Protein 6HUZ (pdb70)

Sequence (354 aa):
MRVTVYGFGSLNYYSSNKLNVPEKLGGEPPYGGSAMAVEFAKAGHDVTLSDPNIDKVPDEIRKKVEDAGVKLTTDDIEAAKEAEVAILFTPFRGGVTFKIAETILPYLVENAVICTTCTMSILVLNSSYLQNAIFLEGREDIGFSTMHPAAIPGTPQHKHYLIATNELLRKPIVTEEQIEKLKKKLATDTGKEAYLLPAELVSPVGDMGIVTTAIAFAGAIEYYKVSRDILKTKRSMTEFQIAQSLQVISSLVTKYGLEGLIKKLLNVDAMKASLQSMILDKNEQPLTVTASKLLEKIEETIPELIKEAENFSPSEPTYTSAPSSPMLVEHMEDLVGDDVLKGILRESWKKFNVSERNK

Organism: Desulfurobacterium thermolithotrophum (strain DSM 11699 / BSA) (NCBI:txid868864)

B-factor: mean 44.85, std 17.06, range [16.39, 140.99]

Foldseek 3Di:
DEAEEEDQADPCCCVPVPPCCVPFRFDDDKFSLLLQLLLLLLPYQAEYEDLVLVVDDPVRNCVSVVSNYHYYPDLQVSQQAHLEYEYSDDLDPPPSLVSCLNNQLRHDFLREYAYELSDQQVLSLVSCVVSCVVSVRLSYATWHQYQLDIRRGPPRQAGEIAFQPPPPDGRHDPVNSVVSCCSNVSSRHHYHYDHSVCCNCCRYPVVVVVVLLVVQLVLQVCCCVPPVVHDPVVSVLVSLQVVLLLVLQCQQPNLLSSCLVVPLVVVLVVLVVSCPDVVSRVSSVVVSVCSVCVCVVCVVSPVSNVVDDRPDDDDSRDRPVVVVVVCCVVPNDVVVVVPVNVRVVVSVCVVVVD

InterPro domains:
  IPR004889 H2-forming N5,N10-methylenetetrahydromethanopterin dehydrogenase, C-terminal [PF03201] (196-293)
  IPR008927 6-phosphogluconate dehydrogenase-like, C-terminal domain superfamily [SSF48179] (196-286)
  IPR010063 H(2)-forming methylenetetrahydromethanopterin dehydrogenase-related protein [TIGR01724] (1-349)
  IPR036291 NAD(P)-binding domain superfamily [SSF51735] (1-195)
 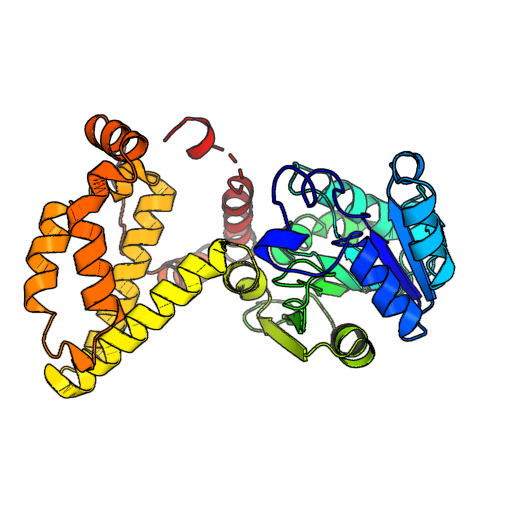 IPR038182 HMD, C-terminal domain superfamily [G3DSA:1.20.120.1300] (206-311)
  IPR055205 5,10-methenyltetrahydromethanopterin hydrogenase, N-terminal domain [PF22616] (64-191)

Radius of gyration: 22.98 Å; Cα contacts (8 Å, |Δi|>4): 529; chains: 1; bounding box: 45×62×49 Å

Structure (mmCIF, N/CA/C/O backbone):
data_6HUZ
#
_entry.id   6HUZ
#
_cell.length_a   65.200
_cell.length_b   132.020
_cell.length_c   49.160
_cell.angle_alpha   90.00
_cell.angle_beta   90.00
_cell.angle_gamma   90.00
#
_symmetry.space_group_name_H-M   'P 21 21 2'
#
loop_
_entity.id
_entity.type
_entity.pdbx_description
1 polymer 'Coenzyme F420-dependent N(5),N(10)-methenyltetrahydromethanopterin reductase-related protein'
2 non-polymer 'iron-guanylyl pyridinol cofactor'
3 non-polymer 5,10-Methenyltetrahydrofolate
4 non-polymer GLYCEROL
5 non-polymer 1,2-ETHANEDIOL
6 non-polymer 'SODIUM ION'
7 water water
#
loop_
_atom_site.group_PDB
_atom_site.id
_atom_site.type_symbol
_atom_site.label_atom_id
_atom_site.label_alt_id
_atom_site.label_comp_id
_atom_site.label_asym_id
_atom_site.label_entity_id
_atom_site.label_seq_id
_atom_site.pdbx_PDB_ins_code
_atom_site.Cartn_x
_atom_site.Cartn_y
_atom_site.Cartn_z
_atom_site.occupancy
_atom_site.B_iso_or_equiv
_atom_site.auth_seq_id
_atom_site.auth_comp_id
_atom_site.auth_asym_id
_atom_site.auth_atom_id
_atom_site.pdbx_PDB_model_num
ATOM 1 N N . MET A 1 1 ? -16.524 37.877 15.010 1.00 46.47 1 MET A N 1
ATOM 2 C CA . MET A 1 1 ? -17.119 37.604 13.704 1.00 44.85 1 MET A CA 1
ATOM 3 C C . MET A 1 1 ? -18.590 38.071 13.684 1.00 46.62 1 MET A C 1
ATOM 4 O O . MET A 1 1 ? -19.172 38.317 14.744 1.00 45.36 1 MET A O 1
ATOM 9 N N . ARG A 1 2 ? -19.169 38.239 12.484 1.00 42.81 2 ARG A N 1
ATOM 10 C CA . ARG A 1 2 ? -20.553 38.694 12.354 1.00 42.18 2 ARG A CA 1
ATOM 11 C C . ARG A 1 2 ? -21.460 37.449 12.273 1.00 44.82 2 ARG A C 1
ATOM 12 O O . ARG A 1 2 ? -21.357 36.675 11.320 1.00 43.71 2 ARG A O 1
ATOM 20 N N . VAL A 1 3 ? -22.329 37.255 13.269 1.00 40.13 3 VAL A N 1
ATOM 21 C CA . VAL A 1 3 ? -23.238 36.091 13.315 1.00 39.65 3 VAL A CA 1
ATOM 22 C C . VAL A 1 3 ? -24.681 36.585 13.388 1.00 42.42 3 VAL A C 1
ATOM 23 O O . VAL A 1 3 ? -24.975 37.491 14.168 1.00 42.34 3 VAL A O 1
ATOM 27 N N . THR A 1 4 ? -25.568 35.981 12.614 1.00 41.57 4 THR A N 1
ATOM 28 C CA . THR A 1 4 ? -26.988 36.296 12.645 1.00 43.52 4 THR A CA 1
ATOM 29 C C . THR A 1 4 ? -27.703 35.015 13.059 1.00 40.06 4 THR A C 1
ATOM 30 O O . THR A 1 4 ? -27.528 33.960 12.433 1.00 38.80 4 THR A O 1
ATOM 34 N N . VAL A 1 5 ? -28.508 35.104 14.113 1.00 37.48 5 VAL A N 1
ATOM 35 C CA . VAL A 1 5 ? -29.306 33.983 14.599 1.00 36.94 5 VAL A CA 1
ATOM 36 C C . VAL A 1 5 ? -30.682 34.310 14.107 1.00 40.75 5 VAL A C 1
ATOM 37 O O . VAL A 1 5 ? -31.158 35.431 14.309 1.00 41.75 5 VAL A O 1
ATOM 41 N N . TYR A 1 6 ? -31.316 33.368 13.447 1.00 40.69 6 TYR A N 1
ATOM 42 C CA . TYR A 1 6 ? -32.657 33.569 12.916 1.00 40.93 6 TYR A CA 1
ATOM 43 C C . TYR A 1 6 ? -33.620 32.833 13.813 1.00 43.90 6 TYR A C 1
ATOM 44 O O . TYR A 1 6 ? -33.546 31.627 13.862 1.00 42.32 6 TYR A O 1
ATOM 53 N N . GLY A 1 7 ? -34.485 33.551 14.529 1.00 41.30 7 GLY A N 1
ATOM 54 C CA . GLY A 1 7 ? -35.459 32.947 15.436 1.00 39.90 7 GLY A CA 1
ATOM 55 C C . GLY A 1 7 ? -35.160 33.200 16.901 1.00 42.74 7 GLY A C 1
ATOM 56 O O . GLY A 1 7 ? -34.076 32.891 17.372 1.00 42.18 7 GLY A O 1
ATOM 57 N N . PHE A 1 8 ? -36.110 33.784 17.641 1.00 43.90 8 PHE A N 1
ATOM 58 C CA . PHE A 1 8 ? -35.878 34.078 19.064 1.00 42.11 8 PHE A CA 1
ATOM 59 C C . PHE A 1 8 ? -35.940 32.819 19.929 1.00 39.90 8 PHE A C 1
ATOM 60 O O . PHE A 1 8 ? -35.161 32.686 20.876 1.00 37.67 8 PHE A O 1
ATOM 68 N N . GLY A 1 9 ? -36.899 31.961 19.615 1.00 36.38 9 GLY A N 1
ATOM 69 C CA . GLY A 1 9 ? -37.202 30.722 20.323 1.00 34.37 9 GLY A CA 1
ATOM 70 C C . GLY A 1 9 ? -38.594 30.949 20.890 1.00 38.51 9 GLY A C 1
ATOM 71 O O . GLY A 1 9 ? -38.915 32.086 21.233 1.00 40.62 9 GLY A O 1
ATOM 72 N N . SER A 1 10 ? -39.453 29.920 20.971 1.00 34.78 10 SER A N 1
ATOM 73 C CA . SER A 1 10 ? -40.804 30.123 21.480 1.00 36.97 10 SER A CA 1
ATOM 74 C C . SER A 1 10 ? -40.916 30.316 22.995 1.00 41.66 10 SER A C 1
ATOM 75 O O . SER A 1 10 ? -40.812 29.360 23.753 1.00 39.92 10 SER A O 1
ATOM 78 N N . LEU A 1 11 ? -41.184 31.530 23.433 1.00 41.43 11 LEU A N 1
ATOM 79 C CA . LEU A 1 11 ? -41.335 31.817 24.862 1.00 42.09 11 LEU A CA 1
ATOM 80 C C . LEU A 1 11 ? -42.420 30.922 25.523 1.00 45.62 11 LEU A C 1
ATOM 81 O O . LEU A 1 11 ? -42.191 30.344 26.590 1.00 49.31 11 LEU A O 1
ATOM 86 N N . ASN A 1 12 ? -43.580 30.785 24.890 1.00 37.80 12 ASN A N 1
ATOM 87 C CA . ASN A 1 12 ? -44.647 29.952 25.464 1.00 33.82 12 ASN A CA 1
ATOM 88 C C . ASN A 1 12 ? -44.286 28.489 25.521 1.00 35.92 12 ASN A C 1
ATOM 89 O O . ASN A 1 12 ? -44.647 27.809 26.480 1.00 36.25 12 ASN A O 1
ATOM 94 N N . TYR A 1 13 ? -43.609 27.974 24.505 1.00 35.77 13 TYR A N 1
ATOM 95 C CA . TYR A 1 13 ? -43.312 26.547 24.557 1.00 35.39 13 TYR A CA 1
ATOM 96 C C . TYR A 1 13 ? -42.365 26.226 25.703 1.00 39.20 13 TYR A C 1
ATOM 97 O O . TYR A 1 13 ? -42.652 25.308 26.467 1.00 37.22 13 TYR A O 1
ATOM 106 N N . TYR A 1 14 ? -41.280 27.002 25.852 1.00 35.27 14 TYR A N 1
ATOM 107 C CA . TYR A 1 14 ? -40.295 26.755 26.900 1.00 33.63 14 TYR A CA 1
ATOM 108 C C . TYR A 1 14 ? -40.728 27.140 28.308 1.00 42.70 14 TYR A C 1
ATOM 109 O O . TYR A 1 14 ? -40.022 26.800 29.247 1.00 46.59 14 TYR A O 1
ATOM 118 N N . SER A 1 15 ? -41.848 27.836 28.479 1.00 37.45 15 SER A N 1
ATOM 119 C CA A SER A 1 15 ? -42.326 28.231 29.805 0.50 37.96 15 SER A CA 1
ATOM 120 C CA B SER A 1 15 ? -42.317 28.218 29.811 0.50 38.68 15 SER A CA 1
ATOM 121 C C . SER A 1 15 ? -43.596 27.488 30.209 1.00 40.98 15 SER A C 1
ATOM 122 O O . SER A 1 15 ? -43.702 27.027 31.338 1.00 46.66 15 SER A O 1
ATOM 127 N N . ASN A 1 16 ? -44.576 27.404 29.317 1.00 35.10 16 ASN A N 1
ATOM 128 C CA . ASN A 1 16 ? -45.842 26.764 29.699 1.00 37.73 16 ASN A CA 1
ATOM 129 C C . ASN A 1 16 ? -46.090 25.349 29.244 1.00 44.69 16 ASN A C 1
ATOM 130 O O . ASN A 1 16 ? -46.666 24.592 30.008 1.00 43.13 16 ASN A O 1
ATOM 135 N N . LYS A 1 17 ? -45.699 25.010 28.016 1.00 40.31 17 LYS A N 1
ATOM 136 C CA . LYS A 1 17 ? -45.910 23.698 27.448 1.00 41.59 17 LYS A CA 1
ATOM 137 C C . LYS A 1 17 ? -44.909 22.755 28.045 1.00 41.93 17 LYS A C 1
ATOM 138 O O . LYS A 1 17 ? -45.313 21.762 28.648 1.00 39.73 17 LYS A O 1
ATOM 144 N N . LEU A 1 18 ? -43.620 23.073 27.911 1.00 38.25 18 LEU A N 1
ATOM 145 C CA . LEU A 1 18 ? -42.534 22.310 28.507 1.00 34.96 18 LEU A CA 1
ATOM 146 C C . LEU A 1 18 ? -41.976 23.272 29.577 1.00 46.17 18 LEU A C 1
ATOM 147 O O . LEU A 1 18 ? -41.422 24.338 29.266 1.00 51.03 18 LEU A O 1
ATOM 152 N N . ASN A 1 19 ? -42.176 22.915 30.835 1.00 41.31 19 ASN A N 1
ATOM 153 C CA . ASN A 1 19 ? -41.707 23.681 31.972 1.00 40.01 19 ASN A CA 1
ATOM 154 C C . ASN A 1 19 ? -40.169 23.518 32.041 1.00 43.21 19 ASN A C 1
ATOM 155 O O . ASN A 1 19 ? -39.687 22.791 32.896 1.00 44.98 19 ASN A O 1
ATOM 160 N N . VAL A 1 20 ? -39.417 24.179 31.147 1.00 40.10 20 VAL A N 1
ATOM 161 C CA . VAL A 1 20 ? -37.948 24.077 31.077 1.00 38.98 20 VAL A CA 1
ATOM 162 C C . VAL A 1 20 ? -37.220 24.507 32.391 1.00 43.74 20 VAL A C 1
ATOM 163 O O . VAL A 1 20 ? -36.277 23.820 32.802 1.00 40.69 20 VAL A O 1
ATOM 167 N N . PRO A 1 21 ? -37.598 25.584 33.087 1.00 43.58 21 PRO A N 1
ATOM 168 C CA . PRO A 1 21 ? -36.878 25.903 34.336 1.00 44.92 21 PRO A CA 1
ATOM 169 C C . PRO A 1 21 ? -36.963 24.755 35.359 1.00 48.63 21 PRO A C 1
ATOM 170 O O . PRO A 1 21 ? -36.003 24.494 36.076 1.00 50.70 21 PRO A O 1
ATOM 174 N N . GLU A 1 22 ? -38.107 24.064 35.412 1.00 43.33 22 GLU A N 1
ATOM 175 C CA . GLU A 1 22 ? -38.330 22.954 36.335 1.00 45.87 22 GLU A CA 1
ATOM 176 C C . GLU A 1 22 ? -37.683 21.627 35.896 1.00 51.37 22 GLU A C 1
ATOM 177 O O . GLU A 1 22 ? -37.013 20.972 36.702 1.00 51.51 22 GLU A O 1
ATOM 183 N N . LYS A 1 23 ? -37.913 21.228 34.629 1.00 42.04 23 LYS A N 1
ATOM 184 C CA . LYS A 1 23 ? -37.424 19.981 34.075 1.00 40.59 23 LYS A CA 1
ATOM 185 C C . LYS A 1 23 ? -35.938 19.969 33.777 1.00 44.62 23 LYS A C 1
ATOM 186 O O . LYS A 1 23 ? -35.308 18.922 33.910 1.00 45.92 23 LYS A O 1
ATOM 192 N N . LEU A 1 24 ? -35.379 21.087 33.337 1.00 39.88 24 LEU A N 1
ATOM 193 C CA . LEU A 1 24 ? -33.958 21.120 32.999 1.00 38.49 24 LEU A CA 1
ATOM 194 C C . LEU A 1 24 ? -33.140 22.141 33.784 1.00 44.85 24 LEU A C 1
ATOM 195 O O . LEU A 1 24 ? -32.095 21.776 34.327 1.00 44.16 24 LEU A O 1
ATOM 200 N N . GLY A 1 25 ? -33.599 23.393 33.846 1.00 44.96 25 GLY A N 1
ATOM 201 C CA . GLY A 1 25 ? -32.896 24.443 34.582 1.00 43.28 25 GLY A CA 1
ATOM 202 C C . GLY A 1 25 ? -32.783 25.766 33.858 1.00 44.42 25 GLY A C 1
ATOM 203 O O . GLY A 1 25 ? -33.355 25.943 32.781 1.00 44.89 25 GLY A O 1
ATOM 204 N N . GLY A 1 26 ? -32.037 26.689 34.456 1.00 39.54 26 GLY A N 1
ATOM 205 C CA . GLY A 1 26 ? -31.816 28.023 33.900 1.00 39.68 26 GLY A CA 1
ATOM 206 C C . GLY A 1 26 ? -33.075 28.871 33.916 1.00 46.55 26 GLY A C 1
ATOM 207 O O . GLY A 1 26 ? -34.044 28.526 34.587 1.00 42.70 26 GLY A O 1
ATOM 208 N N . GLU A 1 27 ? -33.066 29.995 33.181 1.00 46.39 27 GLU A N 1
ATOM 209 C CA . GLU A 1 27 ? -34.198 30.924 33.094 1.00 44.88 27 GLU A CA 1
ATOM 210 C C . GLU A 1 27 ? -34.408 31.394 31.696 1.00 49.55 27 GLU A C 1
ATOM 211 O O . GLU A 1 27 ? -33.432 31.481 30.951 1.00 49.02 27 GLU A O 1
ATOM 217 N N . PRO A 1 28 ? -35.643 31.821 31.337 1.00 48.75 28 PRO A N 1
ATOM 218 C CA . PRO A 1 28 ? -35.847 32.357 29.990 1.00 45.87 28 PRO A CA 1
ATOM 219 C C . PRO A 1 28 ? -34.981 33.602 29.836 1.00 46.29 28 PRO A C 1
ATOM 220 O O . PRO A 1 28 ? -34.574 34.210 30.837 1.00 48.12 28 PRO A O 1
ATOM 224 N N . PRO A 1 29 ? -34.640 33.989 28.601 1.00 42.55 29 PRO A N 1
ATOM 225 C CA . PRO A 1 29 ? -35.051 33.401 27.321 1.00 40.79 29 PRO A CA 1
ATOM 226 C C . PRO A 1 29 ? -34.211 32.197 26.899 1.00 43.66 29 PRO A C 1
ATOM 227 O O . PRO A 1 29 ? -32.996 32.181 27.067 1.00 43.99 29 PRO A O 1
ATOM 231 N N . TYR A 1 30 ? -34.881 31.196 26.341 1.00 38.45 30 TYR A N 1
ATOM 232 C CA . TYR A 1 30 ? -34.265 29.964 25.874 1.00 39.28 30 TYR A CA 1
ATOM 233 C C . TYR A 1 30 ? -34.265 29.945 24.352 1.00 41.69 30 TYR A C 1
ATOM 234 O O . TYR A 1 30 ? -35.056 30.652 23.728 1.00 40.15 30 TYR A O 1
ATOM 243 N N . GLY A 1 31 ? -33.395 29.125 23.776 1.00 39.17 31 GLY A N 1
ATOM 244 C CA . GLY A 1 31 ? -33.310 28.965 22.329 1.00 36.92 31 GLY A CA 1
ATOM 245 C C . GLY A 1 31 ? -32.352 29.899 21.623 1.00 39.06 31 GLY A C 1
ATOM 246 O O . GLY A 1 31 ? -31.270 30.168 22.129 1.00 32.97 31 GLY A O 1
ATOM 247 N N . GLY A 1 32 ? -32.747 30.371 20.449 1.00 36.81 32 GLY A N 1
ATOM 248 C CA . GLY A 1 32 ? -31.936 31.254 19.618 1.00 39.07 32 GLY A CA 1
ATOM 249 C C . GLY A 1 32 ? -31.461 32.482 20.353 1.00 40.67 32 GLY A C 1
ATOM 250 O O . GLY A 1 32 ? -30.319 32.908 20.187 1.00 37.22 32 GLY A O 1
ATOM 251 N N . SER A 1 33 ? -32.370 33.064 21.158 1.00 38.63 33 SER A N 1
ATOM 252 C CA . SER A 1 33 ? -32.092 34.238 21.975 1.00 40.37 33 SER A CA 1
ATOM 253 C C . SER A 1 33 ? -30.911 33.969 22.907 1.00 42.60 33 SER A C 1
ATOM 254 O O . SER A 1 33 ? -30.016 34.810 23.012 1.00 42.21 33 SER A O 1
ATOM 257 N N . ALA A 1 34 ? -30.921 32.818 23.599 1.00 36.15 34 ALA A N 1
ATOM 258 C CA . ALA A 1 34 ? -29.842 32.455 24.537 1.00 37.29 34 ALA A CA 1
ATOM 259 C C . ALA A 1 34 ? -28.508 32.301 23.788 1.00 42.95 34 ALA A C 1
ATOM 260 O O . ALA A 1 34 ? -27.476 32.746 24.287 1.00 42.79 34 ALA A O 1
ATOM 262 N N . MET A 1 35 ? -28.550 31.652 22.607 1.00 38.00 35 MET A N 1
ATOM 263 C CA . MET A 1 35 ? -27.393 31.426 21.747 1.00 34.89 35 MET A CA 1
ATOM 264 C C . MET A 1 35 ? -26.807 32.787 21.378 1.00 39.83 35 MET A C 1
ATOM 265 O O . MET A 1 35 ? -25.606 32.990 21.480 1.00 40.48 35 MET A O 1
ATOM 270 N N . ALA A 1 36 ? -27.642 33.691 20.927 1.00 37.15 36 ALA A N 1
ATOM 271 C CA . ALA A 1 36 ? -27.234 35.073 20.553 1.00 38.23 36 ALA A CA 1
ATOM 272 C C . ALA A 1 36 ? -26.551 35.786 21.710 1.00 40.59 36 ALA A C 1
ATOM 273 O O . ALA A 1 36 ? -25.493 36.363 21.535 1.00 41.34 36 ALA A O 1
ATOM 275 N N . VAL A 1 37 ? -27.166 35.768 22.889 1.00 39.67 37 VAL A N 1
ATOM 276 C CA . VAL A 1 37 ? -26.603 36.398 24.080 1.00 39.52 37 VAL A CA 1
ATOM 277 C C . VAL A 1 37 ? -25.208 35.829 24.362 1.00 45.04 37 VAL A C 1
ATOM 278 O O . VAL A 1 37 ? -24.274 36.592 24.644 1.00 44.39 37 VAL A O 1
ATOM 282 N N . GLU A 1 38 ? -25.050 34.502 24.280 1.00 39.87 38 GLU A N 1
ATOM 283 C CA . GLU A 1 38 ? -23.749 33.887 24.532 1.00 38.65 38 GLU A CA 1
ATOM 284 C C . GLU A 1 38 ? -22.696 34.319 23.524 1.00 38.94 38 GLU A C 1
ATOM 285 O O . GLU A 1 38 ?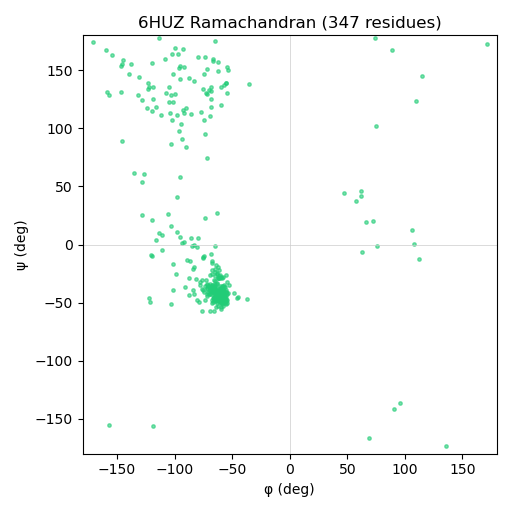 -21.564 34.562 23.918 1.00 40.26 38 GLU A O 1
ATOM 291 N N . PHE A 1 39 ? -23.051 34.381 22.225 1.00 37.68 39 PHE A N 1
ATOM 292 C CA . PHE A 1 39 ? -22.081 34.776 21.190 1.00 38.56 39 PHE A CA 1
ATOM 293 C C . PHE A 1 39 ? -21.720 36.266 21.403 1.00 44.51 39 PHE A C 1
ATOM 294 O O . PHE A 1 39 ? -20.561 36.663 21.244 1.00 42.51 39 PHE A O 1
ATOM 302 N N . ALA A 1 40 ? -22.714 37.080 21.785 1.00 40.45 40 ALA A N 1
ATOM 303 C CA . ALA A 1 40 ? -22.511 38.503 22.044 1.00 40.25 40 ALA A CA 1
ATOM 304 C C . ALA A 1 40 ? -21.599 38.673 23.267 1.00 48.22 40 ALA A C 1
ATOM 305 O O . ALA A 1 40 ? -20.695 39.519 23.252 1.00 50.65 40 ALA A O 1
ATOM 307 N N . LYS A 1 41 ? -21.801 37.852 24.321 1.00 48.19 41 LYS A N 1
ATOM 308 C CA . LYS A 1 41 ? -20.956 37.949 25.524 1.00 50.46 41 LYS A CA 1
ATOM 309 C C . LYS A 1 41 ? -19.501 37.585 25.190 1.00 51.43 41 LYS A C 1
ATOM 310 O O . LYS A 1 41 ? -18.590 38.192 25.744 1.00 49.54 41 LYS A O 1
ATOM 316 N N . ALA A 1 42 ? -19.297 36.618 24.270 1.00 42.95 42 ALA A N 1
ATOM 317 C CA . ALA A 1 42 ? -17.969 36.198 23.837 1.00 43.79 42 ALA A CA 1
ATOM 318 C C . ALA A 1 42 ? -17.263 37.325 23.053 1.00 46.79 42 ALA A C 1
ATOM 319 O O . ALA A 1 42 ? -16.057 37.258 22.851 1.00 45.90 42 ALA A O 1
ATOM 321 N N . GLY A 1 43 ? -18.018 38.318 22.603 1.00 43.39 43 GLY A N 1
ATOM 322 C CA . GLY A 1 43 ? -17.459 39.470 21.885 1.00 47.73 43 GLY A CA 1
ATOM 323 C C . GLY A 1 43 ? -17.731 39.483 20.394 1.00 51.47 43 GLY A C 1
ATOM 324 O O . GLY A 1 43 ? -17.119 40.270 19.672 1.00 47.55 43 GLY A O 1
ATOM 325 N N . HIS A 1 44 ? -18.647 38.609 19.914 1.00 45.71 44 HIS A N 1
ATOM 326 C CA . HIS A 1 44 ? -19.007 38.552 18.497 1.00 43.01 44 HIS A CA 1
ATOM 327 C C . HIS A 1 44 ? -19.986 39.675 18.206 1.00 51.59 44 HIS A C 1
ATOM 328 O O . HIS A 1 44 ? -20.581 40.236 19.129 1.00 55.89 44 HIS A O 1
ATOM 335 N N . ASP A 1 45 ? -20.132 40.030 16.936 1.00 48.44 45 ASP A N 1
ATOM 336 C CA . ASP A 1 45 ? -21.049 41.084 16.522 1.00 49.99 45 ASP A CA 1
ATOM 337 C C . ASP A 1 45 ? -22.303 40.315 16.110 1.00 56.39 45 ASP A C 1
ATOM 338 O O . ASP A 1 45 ? -22.392 39.757 15.014 1.00 55.75 45 ASP A O 1
ATOM 343 N N . VAL A 1 46 ? -23.255 40.247 17.041 1.00 52.05 46 VAL A N 1
ATOM 344 C CA . VAL A 1 46 ? -24.460 39.460 16.888 1.00 47.50 46 VAL A CA 1
ATOM 345 C C . VAL A 1 46 ? -25.759 40.201 16.592 1.00 49.99 46 VAL A C 1
ATOM 346 O O . VAL A 1 46 ? -26.097 41.213 17.218 1.00 48.56 46 VAL A O 1
ATOM 350 N N . THR A 1 47 ? -26.495 39.650 15.636 1.00 46.30 47 THR A N 1
ATOM 351 C CA . THR A 1 47 ? -27.801 40.134 15.218 1.00 47.40 47 THR A CA 1
ATOM 352 C C . THR A 1 47 ? -28.782 38.980 15.375 1.00 47.98 47 THR A C 1
ATOM 353 O O . THR A 1 47 ? -28.453 37.833 15.034 1.00 46.10 47 THR A O 1
ATOM 357 N N . LEU A 1 48 ? -29.985 39.278 15.879 1.00 45.93 48 LEU A N 1
ATOM 358 C CA . LEU A 1 48 ? -31.029 38.276 16.018 1.00 45.66 48 LEU A CA 1
ATOM 359 C C . LEU A 1 48 ? -32.215 38.826 15.255 1.00 46.18 48 LEU A C 1
ATOM 360 O O . LEU A 1 48 ? -32.722 39.915 15.555 1.00 46.45 48 LEU A O 1
ATOM 365 N N . SER A 1 49 ? -32.612 38.108 14.231 1.00 41.74 49 SER A N 1
ATOM 366 C CA . SER A 1 49 ? -33.720 38.495 13.393 1.00 43.21 49 SER A CA 1
ATOM 367 C C . SER A 1 49 ? -34.898 37.587 13.688 1.00 45.99 49 SER A C 1
ATOM 368 O O . SER A 1 49 ? -34.753 36.363 13.713 1.00 45.20 49 SER A O 1
ATOM 371 N N . ASP A 1 50 ? -36.063 38.183 13.927 1.00 43.60 50 ASP A N 1
ATOM 372 C CA . ASP A 1 50 ? -37.285 37.419 14.196 1.00 44.42 50 ASP A CA 1
ATOM 373 C C . ASP A 1 50 ? -38.451 38.338 13.896 1.00 47.44 50 ASP A C 1
ATOM 374 O O . ASP A 1 50 ? -38.466 39.460 14.357 1.00 48.68 50 ASP A O 1
ATOM 379 N N . PRO A 1 51 ? -39.449 37.891 13.134 1.00 48.78 51 PRO A N 1
ATOM 380 C CA . PRO A 1 51 ? -40.582 38.773 12.823 1.00 52.88 51 PRO A CA 1
ATOM 381 C C . PRO A 1 51 ? -41.443 39.179 14.009 1.00 55.92 51 PRO A C 1
ATOM 382 O O . PRO A 1 51 ? -42.157 40.163 13.913 1.00 56.71 51 PRO A O 1
ATOM 386 N N . ASN A 1 52 ? -41.403 38.416 15.105 1.00 52.22 52 ASN A N 1
ATOM 387 C CA . ASN A 1 52 ? -42.232 38.692 16.274 1.00 52.58 52 ASN A CA 1
ATOM 388 C C . ASN A 1 52 ? -41.497 39.290 17.470 1.00 55.40 52 ASN A C 1
ATOM 389 O O . ASN A 1 52 ? -41.955 39.138 18.598 1.00 54.32 52 ASN A O 1
ATOM 394 N N . ILE A 1 53 ? -40.383 39.993 17.243 1.00 54.65 53 ILE A N 1
ATOM 395 C CA . ILE A 1 53 ? -39.637 40.637 18.331 1.00 57.01 53 ILE A CA 1
ATOM 396 C C . ILE A 1 53 ? -40.553 41.538 19.213 1.00 60.48 53 ILE A C 1
ATOM 397 O O . ILE A 1 53 ? -40.342 41.631 20.419 1.00 59.16 53 ILE A O 1
ATOM 402 N N . ASP A 1 54 ? -41.550 42.201 18.628 1.00 58.65 54 ASP A N 1
ATOM 403 C CA . ASP A 1 54 ? -42.436 43.061 19.428 1.00 62.47 54 ASP A CA 1
ATOM 404 C C . ASP A 1 54 ? -43.335 42.288 20.420 1.00 63.38 54 ASP A C 1
ATOM 405 O O . ASP A 1 54 ? -43.898 42.900 21.325 1.00 65.01 54 ASP A O 1
ATOM 410 N N . LYS A 1 55 ? -43.456 40.964 20.278 1.00 56.54 55 LYS A N 1
ATOM 411 C CA . LYS A 1 55 ? -44.258 40.164 21.204 1.00 55.65 55 LYS A CA 1
ATOM 412 C C . LYS A 1 55 ? -43.416 39.747 22.426 1.00 60.17 55 LYS A C 1
ATOM 413 O O . LYS A 1 55 ? -43.980 39.311 23.433 1.00 59.77 55 LYS A O 1
ATOM 419 N N . VAL A 1 56 ? -42.075 39.899 22.348 1.00 52.16 56 VAL A N 1
ATOM 420 C CA . VAL A 1 56 ? -41.188 39.543 23.451 1.00 49.22 56 VAL A CA 1
ATOM 421 C C . VAL A 1 56 ? -41.369 40.578 24.563 1.00 52.95 56 VAL A C 1
ATOM 422 O O . VAL A 1 56 ? -41.237 41.774 24.294 1.00 52.90 56 VAL A O 1
ATOM 426 N N . PRO A 1 57 ? -41.604 40.176 25.825 1.00 49.79 57 PRO A N 1
ATOM 427 C CA . PRO A 1 57 ? -41.734 41.191 26.900 1.00 52.05 57 PRO A CA 1
ATOM 428 C C . PRO A 1 57 ? -40.537 42.157 26.955 1.00 55.23 57 PRO A C 1
ATOM 429 O O . PRO A 1 57 ? -39.415 41.786 26.616 1.00 49.31 57 PRO A O 1
ATOM 433 N N . ASP A 1 58 ? -40.762 43.391 27.389 1.00 56.12 58 ASP A N 1
ATOM 434 C CA . ASP A 1 58 ? -39.690 44.389 27.438 1.00 58.61 58 ASP A CA 1
ATOM 435 C C . ASP A 1 58 ? -38.497 44.002 28.319 1.00 60.65 58 ASP A C 1
ATOM 436 O O . ASP A 1 58 ? -37.363 44.232 27.923 1.00 58.20 58 ASP A O 1
ATOM 441 N N . GLU A 1 59 ? -38.749 43.416 29.489 1.00 60.47 59 GLU A N 1
ATOM 442 C CA . GLU A 1 59 ? -37.700 43.003 30.416 1.00 62.16 59 GLU A CA 1
ATOM 443 C C . GLU A 1 59 ? -36.765 41.953 29.782 1.00 61.44 59 GLU A C 1
ATOM 444 O O . GLU A 1 59 ? -35.542 42.023 29.940 1.00 60.82 59 GLU A O 1
ATOM 450 N N . ILE A 1 60 ? -37.340 40.989 29.055 1.00 54.62 60 ILE A N 1
ATOM 451 C CA . ILE A 1 60 ? -36.564 39.955 28.390 1.00 53.25 60 ILE A CA 1
ATOM 452 C C . ILE A 1 60 ? -35.835 40.569 27.208 1.00 54.65 60 ILE A C 1
ATOM 453 O O . ILE A 1 60 ? -34.664 40.274 26.996 1.00 54.01 60 ILE A O 1
ATOM 458 N N . ARG A 1 61 ? -36.516 41.425 26.444 1.00 49.25 61 ARG A N 1
ATOM 459 C CA . ARG A 1 61 ? -35.885 42.082 25.300 1.00 52.27 61 ARG A CA 1
ATOM 460 C C . ARG A 1 61 ? -34.678 42.915 25.762 1.00 56.70 61 ARG A C 1
ATOM 461 O O . ARG A 1 61 ? -33.603 42.831 25.154 1.00 54.02 61 ARG A O 1
ATOM 469 N N . LYS A 1 62 ? -34.854 43.704 26.847 1.00 56.31 62 LYS A N 1
ATOM 470 C CA . LYS A 1 62 ? -33.799 44.554 27.408 1.00 57.19 62 LYS A CA 1
ATOM 471 C C . LYS A 1 62 ? -32.588 43.722 27.821 1.00 60.35 62 LYS A C 1
ATOM 472 O O . LYS A 1 62 ? -31.449 44.157 27.624 1.00 58.11 62 LYS A O 1
ATOM 478 N N . LYS A 1 63 ? -32.834 42.546 28.418 1.00 53.14 63 LYS A N 1
ATOM 479 C CA . LYS A 1 63 ? -31.755 41.651 28.860 1.00 53.29 63 LYS A CA 1
ATOM 480 C C . LYS A 1 63 ? -30.929 41.187 27.645 1.00 54.81 63 LYS A C 1
ATOM 481 O O . LYS A 1 63 ? -29.698 41.125 27.712 1.00 55.15 63 LYS A O 1
ATOM 487 N N . VAL A 1 64 ? -31.604 40.881 26.530 1.00 47.63 64 VAL A N 1
ATOM 488 C CA . VAL A 1 64 ? -30.956 40.440 25.299 1.00 48.03 64 VAL A CA 1
ATOM 489 C C . VAL A 1 64 ? -30.147 41.600 24.701 1.00 53.92 64 VAL A C 1
ATOM 490 O O . VAL A 1 64 ? -28.973 41.406 24.375 1.00 52.53 64 VAL A O 1
ATOM 494 N N . GLU A 1 65 ? -30.776 42.789 24.546 1.00 52.40 65 GLU A N 1
ATOM 495 C CA . GLU A 1 65 ? -30.102 43.965 23.983 1.00 52.85 65 GLU A CA 1
ATOM 496 C C . GLU A 1 65 ? -28.900 44.392 24.826 1.00 59.83 65 GLU A C 1
ATOM 497 O O . GLU A 1 65 ? -27.869 44.768 24.261 1.00 59.82 65 GLU A O 1
ATOM 503 N N . ASP A 1 66 ? -29.011 44.316 26.170 1.00 57.48 66 ASP A N 1
ATOM 504 C CA . ASP A 1 66 ? -27.911 44.688 27.075 1.00 57.78 66 ASP A CA 1
ATOM 505 C C . ASP A 1 66 ? -26.641 43.866 26.837 1.00 62.79 66 ASP A C 1
ATOM 506 O O . ASP A 1 66 ? -25.544 44.360 27.112 1.00 62.05 66 ASP A O 1
ATOM 511 N N . ALA A 1 67 ? -26.780 42.620 26.355 1.00 57.98 67 ALA A N 1
ATOM 512 C CA . ALA A 1 67 ? -25.631 41.761 26.092 1.00 57.39 67 ALA A CA 1
ATOM 513 C C . ALA A 1 67 ? -24.901 42.175 24.810 1.00 59.49 67 ALA A C 1
ATOM 514 O O . ALA A 1 67 ? -23.813 41.678 24.559 1.00 61.38 67 ALA A O 1
ATOM 516 N N . GLY A 1 68 ? -25.492 43.068 24.021 1.00 56.39 68 GLY A N 1
ATOM 517 C CA . GLY A 1 68 ? -24.909 43.537 22.770 1.00 55.43 68 GLY A CA 1
ATOM 518 C C . GLY A 1 68 ? -25.592 43.017 21.515 1.00 57.25 68 GLY A C 1
ATOM 519 O O . GLY A 1 68 ? -25.172 43.359 20.402 1.00 53.33 68 GLY A O 1
ATOM 520 N N . VAL A 1 69 ? -26.660 42.189 21.673 1.00 50.64 69 VAL A N 1
ATOM 521 C CA . VAL A 1 69 ? -27.395 41.617 20.539 1.00 46.88 69 VAL A CA 1
ATOM 522 C C . VAL A 1 69 ? -28.235 42.680 19.845 1.00 55.13 69 VAL A C 1
ATOM 523 O O . VAL A 1 69 ? -28.997 43.389 20.495 1.00 51.61 69 VAL A O 1
ATOM 527 N N . LYS A 1 70 ? -28.124 42.760 18.522 1.00 53.77 70 LYS A N 1
ATOM 528 C CA . LYS A 1 70 ? -28.893 43.708 17.730 1.00 52.13 70 LYS A CA 1
ATOM 529 C C . LYS A 1 70 ? -30.184 43.014 17.336 1.00 51.09 70 LYS A C 1
ATOM 530 O O . LYS A 1 70 ? -30.144 41.986 16.651 1.00 51.63 70 LYS A O 1
ATOM 536 N N . LEU A 1 71 ? -31.341 43.520 17.766 1.00 46.54 71 LEU A N 1
ATOM 537 C CA . LEU A 1 71 ? -32.596 42.850 17.391 1.00 48.26 71 LEU A CA 1
ATOM 538 C C . LEU A 1 71 ? -33.213 43.490 16.162 1.00 54.44 71 LEU A C 1
ATOM 539 O O . LEU A 1 71 ? -33.204 44.725 16.038 1.00 56.37 71 LEU A O 1
ATOM 544 N N . THR A 1 72 ? -33.796 42.668 15.280 1.00 49.15 72 THR A N 1
ATOM 545 C CA . THR A 1 72 ? -34.469 43.138 14.057 1.00 52.85 72 THR A CA 1
ATOM 546 C C . THR A 1 72 ? -35.551 42.153 13.582 1.00 58.26 72 THR A C 1
ATOM 547 O O . THR A 1 72 ? -35.562 41.002 14.016 1.00 53.03 72 THR A O 1
ATOM 551 N N . THR A 1 73 ? -36.468 42.620 12.693 1.00 55.94 73 THR A N 1
ATOM 552 C CA . THR A 1 73 ? -37.536 41.792 12.106 1.00 54.80 73 THR A CA 1
ATOM 553 C C . THR A 1 73 ? -37.251 41.575 10.606 1.00 58.95 73 THR A C 1
ATOM 554 O O . THR A 1 73 ? -37.977 40.835 9.948 1.00 59.18 73 THR A O 1
ATOM 558 N N . ASP A 1 74 ? -36.200 42.223 10.077 1.00 56.10 74 ASP A N 1
ATOM 559 C CA . ASP A 1 74 ? -35.808 42.163 8.669 1.00 55.11 74 ASP A CA 1
ATOM 560 C C . ASP A 1 74 ? -34.741 41.093 8.448 1.00 53.58 74 ASP A C 1
ATOM 561 O O . ASP A 1 74 ? -33.569 41.298 8.771 1.00 52.77 74 ASP A O 1
ATOM 566 N N . ASP A 1 75 ? -35.152 39.955 7.896 1.00 52.04 75 ASP A N 1
ATOM 567 C CA . ASP A 1 75 ? -34.267 38.820 7.629 1.00 48.48 75 ASP A CA 1
ATOM 568 C C . ASP A 1 75 ? -33.255 39.131 6.548 1.00 49.95 75 ASP A C 1
ATOM 569 O O . ASP A 1 75 ? -32.104 38.725 6.657 1.00 48.30 75 ASP A O 1
ATOM 574 N N . ILE A 1 76 ? -33.676 39.847 5.498 1.00 52.44 76 ILE A N 1
ATOM 575 C CA . ILE A 1 76 ? -32.770 40.210 4.408 1.00 52.76 76 ILE A CA 1
ATOM 576 C C . ILE A 1 76 ? -31.693 41.175 4.904 1.00 55.56 76 ILE A C 1
ATOM 577 O O . ILE A 1 76 ? -30.516 40.998 4.604 1.00 54.54 76 ILE A O 1
ATOM 582 N N . GLU A 1 77 ? -32.075 42.191 5.654 1.00 54.54 77 GLU A N 1
ATOM 583 C CA . GLU A 1 77 ? -31.083 43.139 6.139 1.00 56.22 77 GLU A CA 1
ATOM 584 C C . GLU A 1 77 ? -30.158 42.465 7.131 1.00 56.05 77 GLU A C 1
ATOM 585 O O . GLU A 1 77 ? -28.967 42.769 7.158 1.00 56.66 77 GLU A O 1
ATOM 591 N N . ALA A 1 78 ? -30.692 41.530 7.926 1.00 47.36 78 ALA A N 1
ATOM 592 C CA . ALA A 1 78 ? -29.913 40.805 8.920 1.00 46.49 78 ALA A CA 1
ATOM 593 C C . ALA A 1 78 ? -28.840 39.917 8.276 1.00 46.15 78 ALA A C 1
ATOM 594 O O . ALA A 1 78 ? -27.853 39.593 8.931 1.00 43.76 78 ALA A O 1
ATOM 596 N N . ALA A 1 79 ? -29.024 39.528 7.006 1.00 44.87 79 ALA A N 1
ATOM 597 C CA . ALA A 1 79 ? -28.067 38.663 6.300 1.00 46.44 79 ALA A CA 1
ATOM 598 C C . ALA A 1 79 ? -26.855 39.405 5.719 1.00 51.83 79 ALA A C 1
ATOM 599 O O . ALA A 1 79 ? -25.786 38.819 5.609 1.00 50.41 79 ALA A O 1
ATOM 601 N N . LYS A 1 80 ? -27.034 40.667 5.349 1.00 53.22 80 LYS A N 1
ATOM 602 C CA . LYS A 1 80 ? -26.039 41.544 4.715 1.00 53.44 80 LYS A CA 1
ATOM 603 C C . LYS A 1 80 ? -24.586 41.417 5.187 1.00 55.79 80 LYS A C 1
ATOM 604 O O . LYS A 1 80 ? -23.694 41.364 4.325 1.00 55.94 80 LYS A O 1
ATOM 610 N N . GLU A 1 81 ? -24.299 41.382 6.499 1.00 52.07 81 GLU A N 1
ATOM 611 C CA . GLU A 1 81 ? -22.874 41.238 6.894 1.00 52.53 81 GLU A CA 1
ATOM 612 C C . GLU A 1 81 ? -22.614 39.885 7.603 1.00 56.48 81 GLU A C 1
ATOM 613 O O . GLU A 1 81 ? -21.543 39.675 8.166 1.00 56.34 81 GLU A O 1
ATOM 619 N N . ALA A 1 82 ? -23.588 38.984 7.575 1.00 48.29 82 ALA A N 1
ATOM 620 C CA . ALA A 1 82 ? -23.499 37.709 8.247 1.00 47.32 82 ALA A CA 1
ATOM 621 C C . ALA A 1 82 ? -22.474 36.703 7.675 1.00 52.72 82 ALA A C 1
ATOM 622 O O . ALA A 1 82 ? -22.593 36.286 6.523 1.00 53.76 82 ALA A O 1
ATOM 624 N N . GLU A 1 83 ? -21.476 36.312 8.493 1.00 47.58 83 GLU A N 1
ATOM 625 C CA . GLU A 1 83 ? -20.472 35.309 8.098 1.00 47.26 83 GLU A CA 1
ATOM 626 C C . GLU A 1 83 ? -21.040 33.935 8.454 1.00 44.85 83 GLU A C 1
ATOM 627 O O . GLU A 1 83 ? -20.682 32.924 7.846 1.00 43.64 83 GLU A O 1
ATOM 633 N N . VAL A 1 84 ? -21.888 33.898 9.488 1.00 40.95 84 VAL A N 1
ATOM 634 C CA . VAL A 1 84 ? -22.549 32.678 9.957 1.00 39.34 84 VAL A CA 1
ATOM 635 C C . VAL A 1 84 ? -24.044 33.042 10.115 1.00 40.29 84 VAL A C 1
ATOM 636 O O . VAL A 1 84 ? -24.370 34.027 10.774 1.00 40.55 84 VAL A O 1
ATOM 640 N N . ALA A 1 85 ? -24.927 32.249 9.521 1.00 37.55 85 ALA A N 1
ATOM 641 C CA . ALA A 1 85 ? -26.369 32.442 9.616 1.00 42.04 85 ALA A CA 1
ATOM 642 C C . ALA A 1 85 ? -26.894 31.164 10.269 1.00 42.56 85 ALA A C 1
ATOM 643 O O . ALA A 1 85 ? -26.744 30.084 9.698 1.00 41.11 85 ALA A O 1
ATOM 645 N N . ILE A 1 86 ? -27.445 31.270 11.488 1.00 37.55 86 ILE A N 1
ATOM 646 C CA . ILE A 1 86 ? -27.953 30.123 12.221 1.00 36.39 86 ILE A CA 1
ATOM 647 C C . ILE A 1 86 ? -29.474 30.111 12.174 1.00 36.87 86 ILE A C 1
ATOM 648 O O . ILE A 1 86 ? -30.103 31.073 12.612 1.00 36.30 86 ILE A O 1
ATOM 653 N N . LEU A 1 87 ? -30.060 29.009 11.671 1.00 32.37 87 LEU A N 1
ATOM 654 C CA . LEU A 1 87 ? -31.505 28.912 11.555 1.00 32.94 87 LEU A CA 1
ATOM 655 C C . LEU A 1 87 ? -32.183 28.237 12.738 1.00 35.87 87 LEU A C 1
ATOM 656 O O . LEU A 1 87 ? -32.344 27.014 12.727 1.00 35.82 87 LEU A O 1
ATOM 661 N N . PHE A 1 88 ? -32.587 29.037 13.756 1.00 32.67 88 PHE A N 1
ATOM 662 C CA . PHE A 1 88 ? -33.316 28.546 14.944 1.00 32.14 88 PHE A CA 1
ATOM 663 C C . PHE A 1 88 ? -34.784 28.810 14.514 1.00 35.54 88 PHE A C 1
ATOM 664 O O . PHE A 1 88 ? -35.500 29.566 15.152 1.00 37.41 88 PHE A O 1
ATOM 672 N N . THR A 1 89 ? -35.188 28.216 13.385 1.00 34.12 89 THR A N 1
ATOM 673 C CA . THR A 1 89 ? -36.489 28.462 12.759 1.00 35.50 89 THR A CA 1
ATOM 674 C C . THR A 1 89 ? -37.525 27.350 13.006 1.00 41.02 89 THR A C 1
ATOM 675 O O . THR A 1 89 ? -37.186 26.253 13.426 1.00 34.65 89 THR A O 1
ATOM 679 N N . PRO A 1 90 ? -38.812 27.631 12.761 1.00 37.23 90 PRO A N 1
ATOM 680 C CA . PRO A 1 90 ? -39.847 26.622 13.060 1.00 36.57 90 PRO A CA 1
ATOM 681 C C . PRO A 1 90 ? -39.756 25.208 12.479 1.00 39.33 90 PRO A C 1
ATOM 682 O O . PRO A 1 90 ? -39.239 24.969 11.398 1.00 36.33 90 PRO A O 1
ATOM 686 N N . PHE A 1 91 ? -40.347 24.264 13.212 1.00 39.56 91 PHE A N 1
ATOM 687 C CA . PHE A 1 91 ? -40.456 22.871 12.751 1.00 38.85 91 PHE A CA 1
ATOM 688 C C . PHE A 1 91 ? -41.436 22.949 11.555 1.00 46.71 91 PHE A C 1
ATOM 689 O O . PHE A 1 91 ? -41.292 22.212 10.574 1.00 45.58 91 PHE A O 1
ATOM 697 N N . ARG A 1 92 ? -42.436 23.859 11.685 1.00 47.16 92 ARG A N 1
ATOM 698 C CA . ARG A 1 92 ? -43.496 24.191 10.716 1.00 52.72 92 ARG A CA 1
ATOM 699 C C . ARG A 1 92 ? -43.009 24.122 9.291 1.00 68.26 92 ARG A C 1
ATOM 700 O O . ARG A 1 92 ? -41.923 24.608 8.982 1.00 70.93 92 ARG A O 1
ATOM 708 N N . GLY A 1 93 ? -43.834 23.568 8.426 1.00 68.97 93 GLY A N 1
ATOM 709 C CA . GLY A 1 93 ? -43.506 23.420 7.019 1.00 69.23 93 GLY A CA 1
ATOM 710 C C . GLY A 1 93 ? -43.155 24.692 6.272 1.00 72.18 93 GLY A C 1
ATOM 711 O O . GLY A 1 93 ? -43.799 25.734 6.443 1.00 73.69 93 GLY A O 1
ATOM 712 N N . GLY A 1 94 ? -42.116 24.577 5.442 1.00 64.44 94 GLY A N 1
ATOM 713 C CA . GLY A 1 94 ? -41.615 25.636 4.573 1.00 61.71 94 GLY A CA 1
ATOM 714 C C . GLY A 1 94 ? -41.060 26.923 5.146 1.00 55.60 94 GLY A C 1
ATOM 715 O O . GLY A 1 94 ? -40.535 27.719 4.374 1.00 53.79 94 GLY A O 1
ATOM 716 N N . VAL A 1 95 ? -41.139 27.159 6.463 1.00 49.48 95 VAL A N 1
ATOM 717 C CA . VAL A 1 95 ? -40.622 28.414 7.033 1.00 51.23 95 VAL A CA 1
ATOM 718 C C . VAL A 1 95 ? -39.074 28.514 6.899 1.00 51.07 95 VAL A C 1
ATOM 719 O O . VAL A 1 95 ? -38.570 29.565 6.503 1.00 51.58 95 VAL A O 1
ATOM 723 N N . THR A 1 96 ? -38.345 27.416 7.238 1.00 43.82 96 THR A N 1
ATOM 724 C CA . THR A 1 96 ? -36.885 27.358 7.155 1.00 40.99 96 THR A CA 1
ATOM 725 C C . THR A 1 96 ? -36.433 27.510 5.698 1.00 44.56 96 THR A C 1
ATOM 726 O O . THR A 1 96 ? -35.508 28.271 5.422 1.00 42.32 96 THR A O 1
ATOM 730 N N . PHE A 1 97 ? -37.096 26.811 4.765 1.00 39.64 97 PHE A N 1
ATOM 731 C CA . PHE A 1 97 ? -36.765 26.902 3.337 1.00 40.55 97 PHE A CA 1
ATOM 732 C C . PHE A 1 97 ? -36.921 28.326 2.842 1.00 46.50 97 PHE A C 1
ATOM 733 O O . PHE A 1 97 ? -36.069 28.844 2.124 1.00 44.90 97 PHE A O 1
ATOM 741 N N . LYS A 1 98 ? -38.026 28.961 3.211 1.00 45.86 98 LYS A N 1
ATOM 742 C CA . LYS A 1 98 ? -38.297 30.321 2.790 1.00 46.20 98 LYS A CA 1
ATOM 743 C C . LYS A 1 98 ? -37.181 31.266 3.227 1.00 49.02 98 LYS A C 1
ATOM 744 O O . LYS A 1 98 ? -36.625 31.984 2.396 1.00 46.21 98 LYS A O 1
ATOM 750 N N . ILE A 1 99 ? -36.847 31.260 4.527 1.00 48.31 99 ILE A N 1
ATOM 751 C CA . ILE A 1 99 ? -35.807 32.140 5.072 1.00 46.41 99 ILE A CA 1
ATOM 752 C C . ILE A 1 99 ? -34.473 31.903 4.375 1.00 48.81 99 ILE A C 1
ATOM 753 O O . ILE A 1 99 ? -33.828 32.862 3.948 1.00 47.11 99 ILE A O 1
ATOM 758 N N . ALA A 1 100 ? -34.047 30.626 4.267 1.00 41.98 100 ALA A N 1
ATOM 759 C CA . ALA A 1 100 ? -32.775 30.287 3.626 1.00 38.60 100 ALA A CA 1
ATOM 760 C C . ALA A 1 100 ? -32.706 30.758 2.165 1.00 45.26 100 ALA A C 1
ATOM 761 O O . ALA A 1 100 ? -31.679 31.261 1.720 1.00 43.53 100 ALA A O 1
ATOM 763 N N . GLU A 1 101 ? -33.796 30.603 1.423 1.00 45.59 101 GLU A N 1
ATOM 764 C CA . GLU A 1 101 ? -33.818 31.004 0.021 1.00 46.27 101 GLU A CA 1
ATOM 765 C C . GLU A 1 101 ? -33.785 32.521 -0.119 1.00 50.93 101 GLU A C 1
ATOM 766 O O . GLU A 1 101 ? -33.182 33.050 -1.049 1.00 51.99 101 GLU A O 1
ATOM 772 N N . THR A 1 102 ? -34.445 33.217 0.807 1.00 49.11 102 THR A N 1
ATOM 773 C CA . THR A 1 102 ? -34.535 34.682 0.796 1.00 50.20 102 THR A CA 1
ATOM 774 C C . THR A 1 102 ? -33.210 35.358 1.153 1.00 56.49 102 THR A C 1
ATOM 775 O O . THR A 1 102 ? -32.865 36.356 0.526 1.00 56.33 102 THR A O 1
ATOM 779 N N . ILE A 1 103 ? -32.464 34.830 2.152 1.00 53.03 103 ILE A N 1
ATOM 780 C CA . ILE A 1 103 ? -31.181 35.444 2.567 1.00 50.69 103 ILE A CA 1
ATOM 781 C C . ILE A 1 103 ? -29.996 35.021 1.709 1.00 53.91 103 ILE A C 1
ATOM 782 O O . ILE A 1 103 ? -28.970 35.694 1.710 1.00 51.91 103 ILE A O 1
ATOM 787 N N . LEU A 1 104 ? -30.125 33.905 0.992 1.00 51.84 104 LEU A N 1
ATOM 788 C CA . LEU A 1 104 ? -29.052 33.375 0.147 1.00 53.21 104 LEU A CA 1
ATOM 789 C C . LEU A 1 104 ? -28.314 34.420 -0.748 1.00 57.64 104 LEU A C 1
ATOM 790 O O . LEU A 1 104 ? -27.090 34.390 -0.791 1.00 57.30 104 LEU A O 1
ATOM 795 N N . PRO A 1 105 ? -28.985 35.343 -1.463 1.00 53.33 105 PRO A N 1
ATOM 796 C CA . PRO A 1 105 ? -28.227 36.295 -2.295 1.00 55.31 105 PRO A CA 1
ATOM 797 C C . PRO A 1 105 ? -27.530 37.422 -1.539 1.00 54.28 105 PRO A C 1
ATOM 798 O O . PRO A 1 105 ? -26.723 38.133 -2.139 1.00 57.44 105 PRO A O 1
ATOM 802 N N . TYR A 1 106 ? -27.852 37.606 -0.247 1.00 47.88 106 TYR A N 1
ATOM 803 C CA . TYR A 1 106 ? -27.298 38.697 0.559 1.00 49.77 106 TYR A CA 1
ATOM 804 C C . TYR A 1 106 ? -26.161 38.330 1.502 1.00 52.93 106 TYR A C 1
ATOM 805 O O . TYR A 1 106 ? -25.483 39.231 1.965 1.00 51.98 106 TYR A O 1
ATOM 814 N N . LEU A 1 107 ? -25.956 37.036 1.810 1.00 47.71 107 LEU A N 1
ATOM 815 C CA . LEU A 1 107 ? -24.893 36.631 2.729 1.00 43.60 107 LEU A CA 1
ATOM 816 C C . LEU A 1 107 ? -23.536 37.016 2.158 1.00 49.47 107 LEU A C 1
ATOM 817 O O . LEU A 1 107 ? -23.384 37.068 0.942 1.00 48.44 107 LEU A O 1
ATOM 822 N N . VAL A 1 108 ? -22.556 37.313 3.024 1.00 48.16 108 VAL A N 1
ATOM 823 C CA . VAL A 1 108 ? -21.226 37.714 2.561 1.00 48.83 108 VAL A CA 1
ATOM 824 C C . VAL A 1 108 ? -20.541 36.574 1.861 1.00 47.84 108 VAL A C 1
ATOM 825 O O . VAL A 1 108 ? -20.889 35.410 2.091 1.00 46.41 108 VAL A O 1
ATOM 829 N N . GLU A 1 109 ? -19.561 36.881 1.011 1.00 43.37 109 GLU A N 1
ATOM 830 C CA . GLU A 1 109 ? -18.852 35.808 0.319 1.00 44.50 109 GLU A CA 1
ATOM 831 C C . GLU A 1 109 ? -18.281 34.810 1.354 1.00 47.15 109 GLU A C 1
ATOM 832 O O . GLU A 1 109 ? -17.794 35.227 2.403 1.00 46.90 109 GLU A O 1
ATOM 838 N N . ASN A 1 110 ? -18.382 33.493 1.056 1.00 44.55 110 ASN A N 1
ATOM 839 C CA . ASN A 1 110 ? -17.924 32.373 1.890 1.00 43.43 110 ASN A CA 1
ATOM 840 C C . ASN A 1 110 ? -18.706 32.227 3.202 1.00 43.23 110 ASN A C 1
ATOM 841 O O . ASN A 1 110 ? -18.221 31.584 4.122 1.00 41.27 110 ASN A O 1
ATOM 846 N N . ALA A 1 111 ? -19.917 32.801 3.297 1.00 40.51 111 ALA A N 1
ATOM 847 C CA . ALA A 1 111 ? -20.726 32.656 4.510 1.00 42.25 111 ALA A CA 1
ATOM 848 C C . ALA A 1 111 ? -21.151 31.181 4.655 1.00 41.41 111 ALA A C 1
ATOM 849 O O . ALA A 1 111 ? -21.157 30.453 3.659 1.00 41.95 111 ALA A O 1
ATOM 851 N N . VAL A 1 112 ? -21.524 30.743 5.873 1.00 33.81 112 VAL A N 1
ATOM 852 C CA . VAL A 1 112 ? -21.988 29.358 6.098 1.00 32.63 112 VAL A CA 1
ATOM 853 C C . VAL A 1 112 ? -23.400 29.451 6.710 1.00 40.47 112 VAL A C 1
ATOM 854 O O . VAL A 1 112 ? -23.627 30.255 7.609 1.00 42.30 112 VAL A O 1
ATOM 858 N N . ILE A 1 113 ? -24.350 28.649 6.191 1.00 39.49 113 ILE A N 1
ATOM 859 C CA . ILE A 1 113 ? -25.726 28.598 6.676 1.00 37.65 113 ILE A CA 1
ATOM 860 C C . ILE A 1 113 ? -25.783 27.358 7.584 1.00 38.88 113 ILE A C 1
ATOM 861 O O . ILE A 1 113 ? -25.354 26.292 7.155 1.00 38.09 113 ILE A O 1
ATOM 866 N N . CYS A 1 114 ? -26.300 27.496 8.825 1.00 33.95 114 CYS A N 1
ATOM 867 C CA . CYS A 1 114 ? -26.386 26.396 9.777 1.00 35.41 114 CYS A CA 1
ATOM 868 C C . CYS A 1 114 ? -27.794 26.109 10.163 1.00 39.78 114 CYS A C 1
ATOM 869 O O . CYS A 1 114 ? -28.525 27.042 10.482 1.00 39.39 114 CYS A O 1
ATOM 872 N N . THR A 1 115 ? -28.177 24.810 10.200 1.00 34.17 115 THR A N 1
ATOM 873 C CA . THR A 1 115 ? -29.519 24.487 10.659 1.00 33.14 115 THR A CA 1
ATOM 874 C C . THR A 1 115 ? -29.367 24.062 12.105 1.00 35.49 115 THR A C 1
ATOM 875 O O . THR A 1 115 ? -28.239 23.876 12.588 1.00 34.89 115 THR A O 1
ATOM 879 N N . THR A 1 116 ? -30.485 23.939 12.805 1.00 31.45 116 THR A N 1
ATOM 880 C CA . THR A 1 116 ? -30.516 23.490 14.199 1.00 32.03 116 THR A CA 1
ATOM 881 C C . THR A 1 116 ? -31.372 22.169 14.203 1.00 34.95 116 THR A C 1
ATOM 882 O O . THR A 1 116 ? -31.488 21.534 13.165 1.00 32.96 116 THR A O 1
ATOM 886 N N . CYS A 1 117 ? -31.977 21.783 15.322 1.00 33.82 117 CYS A N 1
ATOM 887 C CA . CYS A 1 117 ? -32.771 20.551 15.403 1.00 33.63 117 CYS A CA 1
ATOM 888 C C . CYS A 1 117 ? -33.989 20.510 14.491 1.00 37.27 117 CYS A C 1
ATOM 889 O O . CYS A 1 117 ? -34.507 19.431 14.284 1.00 37.11 117 CYS A O 1
ATOM 892 N N . THR A 1 118 ? -34.491 21.651 13.996 1.00 33.52 118 THR A N 1
ATOM 893 C CA . THR A 1 118 ? -35.696 21.648 13.161 1.00 32.20 118 THR A CA 1
ATOM 894 C C . THR A 1 118 ? -35.522 21.382 11.662 1.00 37.80 118 THR A C 1
ATOM 895 O O . THR A 1 118 ? -36.526 21.387 10.941 1.00 36.69 118 THR A O 1
ATOM 899 N N . MET A 1 119 ? -34.303 21.189 11.167 1.00 36.29 119 MET A N 1
ATOM 900 C CA . MET A 1 119 ? -34.133 20.958 9.735 1.00 34.23 119 MET A CA 1
ATOM 901 C C . MET A 1 119 ? -32.849 20.240 9.457 1.00 38.54 119 MET A C 1
ATOM 902 O O . MET A 1 119 ? -31.811 20.693 9.931 1.00 40.86 119 MET A O 1
ATOM 907 N N . SER A 1 120 ? -32.892 19.118 8.692 1.00 32.31 120 SER A N 1
ATOM 908 C CA . SER A 1 120 ? -31.657 18.426 8.352 1.00 30.28 120 SER A CA 1
ATOM 909 C C . SER A 1 120 ? -30.866 19.327 7.395 1.00 34.19 120 SER A C 1
ATOM 910 O O . SER A 1 120 ? -31.452 19.899 6.463 1.00 30.44 120 SER A O 1
ATOM 913 N N . ILE A 1 121 ? -29.549 19.465 7.617 1.00 31.00 121 ILE A N 1
ATOM 914 C CA . ILE A 1 121 ? -28.733 20.304 6.744 1.00 29.11 121 ILE A CA 1
ATOM 915 C C . ILE A 1 121 ? -28.685 19.727 5.332 1.00 31.92 121 ILE A C 1
ATOM 916 O O . ILE A 1 121 ? -28.579 20.504 4.360 1.00 32.66 121 ILE A O 1
ATOM 921 N N . LEU A 1 122 ? -28.758 18.381 5.218 1.00 28.23 122 LEU A N 1
ATOM 922 C CA . LEU A 1 122 ? -28.718 17.700 3.930 1.00 28.80 122 LEU A CA 1
ATOM 923 C C . LEU A 1 122 ? -29.988 17.970 3.158 1.00 34.42 122 LEU A C 1
ATOM 924 O O . LEU A 1 122 ? -29.918 18.194 1.951 1.00 35.53 122 LEU A O 1
ATOM 929 N N . VAL A 1 123 ? -31.135 17.987 3.838 1.00 33.24 123 VAL A N 1
ATOM 930 C CA . VAL A 1 123 ? -32.406 18.295 3.176 1.00 33.51 123 VAL A CA 1
ATOM 931 C C . VAL A 1 123 ? -32.351 19.734 2.694 1.00 38.20 123 VAL A C 1
ATOM 932 O O . VAL A 1 123 ? -32.659 20.004 1.532 1.00 38.81 123 VAL A O 1
ATOM 936 N N . LEU A 1 124 ? -31.945 20.679 3.563 1.00 36.33 124 LEU A N 1
ATOM 937 C CA . LEU A 1 124 ? -31.863 22.073 3.159 1.00 35.10 124 LEU A CA 1
ATOM 938 C C . LEU A 1 124 ? -30.891 22.300 2.009 1.00 36.58 124 LEU A C 1
ATOM 939 O O . LEU A 1 124 ? -31.218 23.021 1.067 1.00 37.12 124 LEU A O 1
ATOM 944 N N . ASN A 1 125 ? -29.698 21.709 2.087 1.00 37.43 125 ASN A N 1
ATOM 945 C CA . ASN A 1 125 ? -28.684 21.870 1.034 1.00 37.24 125 ASN A CA 1
ATOM 946 C C . ASN A 1 125 ? -29.217 21.372 -0.333 1.00 38.62 125 ASN A C 1
ATOM 947 O O . ASN A 1 125 ? -28.988 22.012 -1.369 1.00 37.77 125 ASN A O 1
ATOM 952 N N . SER A 1 126 ? -29.932 20.232 -0.318 1.00 36.63 126 SER A N 1
ATOM 953 C CA A SER A 1 126 ? -30.516 19.631 -1.523 0.50 36.02 126 SER A CA 1
ATOM 954 C CA B SER A 1 126 ? -30.502 19.661 -1.541 0.50 36.61 126 SER A CA 1
ATOM 955 C C . SER A 1 126 ? -31.588 20.564 -2.095 1.00 41.78 126 SER A C 1
ATOM 956 O O . SER A 1 126 ? -31.594 20.851 -3.291 1.00 40.63 126 SER A O 1
ATOM 961 N N . TYR A 1 127 ? -32.481 21.046 -1.242 1.00 41.25 127 TYR A N 1
ATOM 962 C CA . TYR A 1 127 ? -33.551 21.950 -1.663 1.00 42.93 127 TYR A CA 1
ATOM 963 C C . TYR A 1 127 ? -33.004 23.218 -2.342 1.00 45.79 127 TY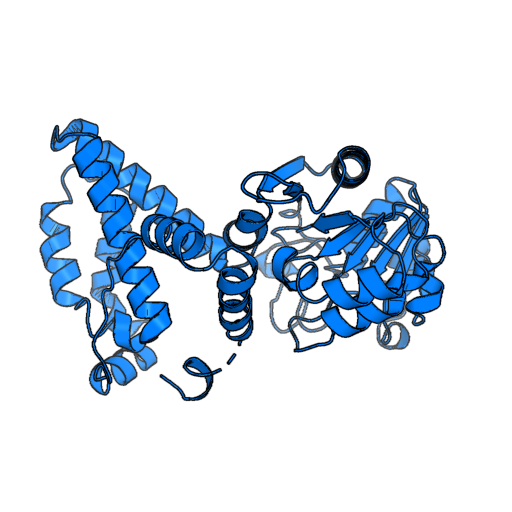R A C 1
ATOM 964 O O . TYR A 1 127 ? -33.609 23.736 -3.287 1.00 45.69 127 TYR A O 1
ATOM 973 N N . LEU A 1 128 ? -31.870 23.735 -1.862 1.00 40.48 128 LEU A N 1
ATOM 974 C CA . LEU A 1 128 ? -31.325 24.965 -2.430 1.00 41.12 128 LEU A CA 1
ATOM 975 C C . LEU A 1 128 ? -30.426 24.829 -3.667 1.00 44.54 128 LEU A C 1
ATOM 976 O O . LEU A 1 128 ? -29.906 25.836 -4.110 1.00 44.71 128 LEU A O 1
ATOM 981 N N . GLN A 1 129 ? -30.259 23.640 -4.250 1.00 42.74 129 GLN A N 1
ATOM 982 C CA . GLN A 1 129 ? -29.382 23.515 -5.425 1.00 40.96 129 GLN A CA 1
ATOM 983 C C . GLN A 1 129 ? -29.695 24.439 -6.602 1.00 43.75 129 GLN A C 1
ATOM 984 O O . GLN A 1 129 ? -28.771 25.053 -7.132 1.00 38.94 129 GLN A O 1
ATOM 990 N N . ASN A 1 130 ? -30.953 24.558 -7.042 1.00 41.87 130 ASN A N 1
ATOM 991 C CA . ASN A 1 130 ? -31.200 25.439 -8.174 1.00 41.79 130 ASN A CA 1
ATOM 992 C C . ASN A 1 130 ? -30.993 26.925 -7.808 1.00 41.38 130 ASN A C 1
ATOM 993 O O . ASN A 1 130 ? -30.541 27.707 -8.640 1.00 39.79 130 ASN A O 1
ATOM 998 N N . ALA A 1 131 ? -31.315 27.303 -6.572 1.00 40.51 131 ALA A N 1
ATOM 999 C CA . ALA A 1 131 ? -31.144 28.690 -6.122 1.00 41.46 131 ALA A CA 1
ATOM 1000 C C . ALA A 1 131 ? -29.638 29.021 -6.109 1.00 44.28 131 ALA A C 1
ATOM 1001 O O . ALA A 1 131 ? -29.254 30.103 -6.519 1.00 51.50 131 ALA A O 1
ATOM 1003 N N . ILE A 1 132 ? -28.799 28.084 -5.670 1.00 41.85 132 ILE A N 1
ATOM 1004 C CA . ILE A 1 132 ? -27.343 28.271 -5.640 1.00 40.45 132 ILE A CA 1
ATOM 1005 C C . ILE A 1 132 ? -26.872 28.454 -7.083 1.00 44.90 132 ILE A C 1
ATOM 1006 O O . ILE A 1 132 ? -26.159 29.406 -7.364 1.00 42.73 132 ILE A O 1
ATOM 1011 N N . PHE A 1 133 ? -27.265 27.552 -8.011 1.00 43.59 133 PHE A N 1
ATOM 1012 C CA . PHE A 1 133 ? -26.853 27.724 -9.413 1.00 42.45 133 PHE A CA 1
ATOM 1013 C C . PHE A 1 133 ? -27.251 29.106 -9.949 1.00 44.29 133 PHE A C 1
ATOM 1014 O O . PHE A 1 133 ? -26.421 29.796 -10.534 1.00 43.32 133 PHE A O 1
ATOM 1022 N N . LEU A 1 134 ? -28.520 29.497 -9.765 1.00 41.41 134 LEU A N 1
ATOM 1023 C CA . LEU A 1 134 ? -29.034 30.780 -10.254 1.00 43.64 134 LEU A CA 1
ATOM 1024 C C . LEU A 1 134 ? -28.384 32.016 -9.653 1.00 51.78 134 LEU A C 1
ATOM 1025 O O . LEU A 1 134 ? -28.139 32.973 -10.377 1.00 52.88 134 LEU A O 1
ATOM 1030 N N . GLU A 1 135 ? -28.111 32.012 -8.344 1.00 48.78 135 GLU A N 1
ATOM 1031 C CA . GLU A 1 135 ? -27.508 33.180 -7.679 1.00 46.67 135 GLU A CA 1
ATOM 1032 C C . GLU A 1 135 ? -25.978 33.120 -7.634 1.00 49.93 135 GLU A C 1
ATOM 1033 O O . GLU A 1 135 ? -25.359 34.005 -7.048 1.00 50.54 135 GLU A O 1
ATOM 1039 N N . GLY A 1 136 ? -25.381 32.082 -8.228 1.00 49.54 136 GLY A N 1
ATOM 1040 C CA . GLY A 1 136 ? -23.931 31.905 -8.255 1.00 49.73 136 GLY A CA 1
ATOM 1041 C C . GLY A 1 136 ? -23.301 31.858 -6.870 1.00 53.28 136 GLY A C 1
ATOM 1042 O O . GLY A 1 136 ? -22.195 32.380 -6.675 1.00 52.36 136 GLY A O 1
ATOM 1043 N N . ARG A 1 137 ? -24.010 31.230 -5.902 1.00 46.42 137 ARG A N 1
ATOM 1044 C CA . ARG A 1 137 ? -23.577 31.108 -4.497 1.00 44.55 137 ARG A CA 1
ATOM 1045 C C . ARG A 1 137 ? -22.910 29.775 -4.142 1.00 45.48 137 ARG A C 1
ATOM 1046 O O . ARG A 1 137 ? -23.121 29.242 -3.046 1.00 41.59 137 ARG A O 1
ATOM 1054 N N . GLU A 1 138 ? -22.064 29.262 -5.033 1.00 43.38 138 GLU A N 1
ATOM 1055 C CA . GLU A 1 138 ? -21.363 27.998 -4.785 1.00 45.41 138 GLU A CA 1
ATOM 1056 C C . GLU A 1 138 ? -20.333 28.154 -3.668 1.00 49.79 138 GLU A C 1
ATOM 1057 O O . GLU A 1 138 ? -19.743 27.172 -3.245 1.00 48.47 138 GLU A O 1
ATOM 1063 N N . ASP A 1 139 ? -20.106 29.387 -3.212 1.00 47.82 139 ASP A N 1
ATOM 1064 C CA . ASP A 1 139 ? -19.168 29.681 -2.142 1.00 46.70 139 ASP A CA 1
ATOM 1065 C C . ASP A 1 139 ? -19.835 29.479 -0.788 1.00 47.27 139 ASP A C 1
ATOM 1066 O O . ASP A 1 139 ? -19.149 29.320 0.219 1.00 44.37 139 ASP A O 1
ATOM 1071 N N . ILE A 1 140 ? -21.169 29.516 -0.746 1.00 43.05 140 ILE A N 1
ATOM 1072 C CA . ILE A 1 140 ? -21.867 29.349 0.520 1.00 42.09 140 ILE A CA 1
ATOM 1073 C C . ILE A 1 140 ? -21.733 27.941 1.060 1.00 42.67 140 ILE A C 1
ATOM 1074 O O . ILE A 1 140 ? -21.944 26.965 0.336 1.00 37.49 140 ILE A O 1
ATOM 1079 N N . GLY A 1 141 ? -21.389 27.867 2.346 1.00 40.33 141 GLY A N 1
ATOM 1080 C CA . GLY A 1 141 ? -21.225 26.618 3.065 1.00 35.89 141 GLY A CA 1
ATOM 1081 C C . GLY A 1 141 ? -22.469 26.214 3.825 1.00 38.88 141 GLY A C 1
ATOM 1082 O O . GLY A 1 141 ? -23.280 27.053 4.201 1.00 37.44 141 GLY A O 1
ATOM 1083 N N . PHE A 1 142 ? -22.630 24.915 4.052 1.00 35.99 142 PHE A N 1
ATOM 1084 C CA . PHE A 1 142 ? -23.784 24.358 4.773 1.00 35.48 142 PHE A CA 1
ATOM 1085 C C . PHE A 1 142 ? -23.326 23.460 5.877 1.00 36.49 142 PHE A C 1
ATOM 1086 O O . PHE A 1 142 ? -22.581 22.528 5.626 1.00 36.29 142 PHE A O 1
ATOM 1094 N N . SER A 1 143 ? -23.762 23.728 7.101 1.00 31.26 143 SER A N 1
ATOM 1095 C CA . SER A 1 143 ? -23.379 22.916 8.256 1.00 29.57 143 SER A CA 1
ATOM 1096 C C . SER A 1 143 ? -24.438 23.095 9.334 1.00 33.48 143 SER A C 1
ATOM 1097 O O . SER A 1 143 ? -25.581 23.405 8.999 1.00 32.62 143 SER A O 1
ATOM 1100 N N . THR A 1 144 ? -24.091 22.884 10.612 1.00 33.22 144 THR A N 1
ATOM 1101 C CA . THR A 1 144 ? -25.066 22.985 11.696 1.00 32.70 144 THR A CA 1
ATOM 1102 C C . THR A 1 144 ? -24.466 23.547 12.963 1.00 36.41 144 THR A C 1
ATOM 1103 O O . THR A 1 144 ? -23.261 23.494 13.180 1.00 33.58 144 THR A O 1
ATOM 1107 N N . MET A 1 145 ? -25.343 24.068 13.825 1.00 33.87 145 MET A N 1
ATOM 1108 C CA . MET A 1 145 ? -24.968 24.552 15.142 1.00 33.21 145 MET A CA 1
ATOM 1109 C C . MET A 1 145 ? -26.090 23.958 15.978 1.00 32.51 145 MET A C 1
ATOM 1110 O O . MET A 1 145 ? -26.874 24.671 16.586 1.00 34.08 145 MET A O 1
ATOM 1115 N N . HIS A 1 146 ? -26.166 22.606 15.970 1.00 28.88 146 HIS A N 1
ATOM 1116 C CA . HIS A 1 146 ? -27.197 21.867 16.674 1.00 27.18 146 HIS A CA 1
ATOM 1117 C C . HIS A 1 146 ? -26.855 21.844 18.172 1.00 31.03 146 HIS A C 1
ATOM 1118 O O . HIS A 1 146 ? -25.852 21.250 18.565 1.00 32.73 146 HIS A O 1
ATOM 1125 N N . PRO A 1 147 ? -27.692 22.513 19.001 1.00 28.53 147 PRO A N 1
ATOM 1126 C CA . PRO A 1 147 ? -27.425 22.546 20.448 1.00 27.45 147 PRO A CA 1
ATOM 1127 C C . PRO A 1 147 ? -27.574 21.209 21.164 1.00 30.00 147 PRO A C 1
ATOM 1128 O O . PRO A 1 147 ? -26.971 21.056 22.227 1.00 32.61 147 PRO A O 1
ATOM 1132 N N . ALA A 1 148 ? -28.394 20.279 20.608 1.00 26.70 148 ALA A N 1
ATOM 1133 C CA . ALA A 1 148 ? -28.662 18.923 21.161 1.00 23.29 148 ALA A CA 1
ATOM 1134 C C . ALA A 1 148 ? -28.946 19.141 22.648 1.00 29.86 148 ALA A C 1
ATOM 1135 O O . ALA A 1 148 ? -28.403 18.471 23.534 1.00 30.01 148 ALA A O 1
ATOM 1137 N N . ALA A 1 149 ? -29.756 20.170 22.893 1.00 30.93 149 ALA A N 1
ATOM 1138 C CA . ALA A 1 149 ? -30.135 20.665 24.222 1.00 29.19 149 ALA A CA 1
ATOM 1139 C C . ALA A 1 149 ? -30.893 21.963 23.972 1.00 32.24 149 ALA A C 1
ATOM 1140 O O . ALA A 1 149 ? -30.938 22.428 22.828 1.00 29.64 149 ALA A O 1
ATOM 1142 N N . ILE A 1 150 ? -31.489 22.549 25.024 1.00 29.40 150 ILE A N 1
ATOM 1143 C CA . ILE A 1 150 ? -32.181 23.809 24.867 1.00 29.50 150 ILE A CA 1
ATOM 1144 C C . ILE A 1 150 ? -31.207 24.922 25.325 1.00 35.45 150 ILE A C 1
ATOM 1145 O O . ILE A 1 150 ? -30.916 25.021 26.529 1.00 35.98 150 ILE A O 1
ATOM 1150 N N . PRO A 1 151 ? -30.702 25.780 24.417 1.00 32.47 151 PRO A N 1
ATOM 1151 C CA . PRO A 1 151 ? -29.785 26.846 24.870 1.00 34.47 151 PRO A CA 1
ATOM 1152 C C . PRO A 1 151 ? -30.424 27.670 25.979 1.00 40.57 151 PRO A C 1
ATOM 1153 O O . PRO A 1 151 ? -31.590 28.091 25.851 1.00 40.93 151 PRO A O 1
ATOM 1157 N N . GLY A 1 152 ? -29.665 27.856 27.064 1.00 35.29 152 GLY A N 1
ATOM 1158 C CA . GLY A 1 152 ? -30.107 28.585 28.248 1.00 38.45 152 GLY A CA 1
ATOM 1159 C C . GLY A 1 152 ? -30.266 27.684 29.456 1.00 40.81 152 GLY A C 1
ATOM 1160 O O . GLY A 1 152 ? -30.418 28.163 30.588 1.00 37.88 152 GLY A O 1
ATOM 1161 N N . THR A 1 153 ? -30.238 26.370 29.224 1.00 39.52 153 THR A N 1
ATOM 1162 C CA . THR A 1 153 ? -30.331 25.375 30.283 1.00 39.69 153 THR A CA 1
ATOM 1163 C C . THR A 1 153 ? -28.878 24.958 30.645 1.00 39.32 153 THR A C 1
ATOM 1164 O O . THR A 1 153 ? -27.980 25.029 29.802 1.00 32.17 153 THR A O 1
ATOM 1168 N N . PRO A 1 154 ? -28.609 24.524 31.880 1.00 40.29 154 PRO A N 1
ATOM 1169 C CA . PRO A 1 154 ? -27.234 24.100 32.204 1.00 40.39 154 PRO A CA 1
ATOM 1170 C C . PRO A 1 154 ? -26.752 22.907 31.357 1.00 39.64 154 PRO A C 1
ATOM 1171 O O . PRO A 1 154 ? -25.544 22.718 31.232 1.00 38.87 154 PRO A O 1
ATOM 1175 N N . GLN A 1 155 ? -27.677 22.103 30.786 1.00 33.41 155 GLN A N 1
ATOM 1176 C CA . GLN A 1 155 ? -27.317 20.927 29.968 1.00 33.24 155 GLN A CA 1
ATOM 1177 C C . GLN A 1 155 ? -26.691 21.360 28.646 1.00 38.65 155 GLN A C 1
ATOM 1178 O O . GLN A 1 155 ? -25.937 20.592 28.055 1.00 34.82 155 GLN A O 1
ATOM 1184 N N . HIS A 1 156 ? -27.016 22.573 28.152 1.00 35.20 156 HIS A N 1
ATOM 1185 C CA . HIS A 1 156 ? -26.442 22.997 26.880 1.00 31.90 156 HIS A CA 1
ATOM 1186 C C . HIS A 1 156 ? -24.957 23.353 27.078 1.00 32.71 156 HIS A C 1
ATOM 1187 O O . HIS A 1 156 ? -24.627 24.471 27.487 1.00 36.02 156 HIS A O 1
ATOM 1194 N N . LYS A 1 157 ? -24.051 22.382 26.807 1.00 30.78 157 LYS A N 1
ATOM 1195 C CA . LYS A 1 157 ? -22.621 22.616 26.980 1.00 31.68 157 LYS A CA 1
ATOM 1196 C C . LYS A 1 157 ? -21.886 22.236 25.740 1.00 28.38 157 LYS A C 1
ATOM 1197 O O . LYS A 1 157 ? -20.726 21.900 25.811 1.00 30.82 157 LYS A O 1
ATOM 1203 N N . HIS A 1 158 ? -22.541 22.270 24.585 1.00 26.33 158 HIS A N 1
ATOM 1204 C CA . HIS A 1 158 ? -21.848 21.801 23.379 1.00 24.80 158 HIS A CA 1
ATOM 1205 C C . HIS A 1 158 ? -22.675 22.130 22.182 1.00 27.04 158 HIS A C 1
ATOM 1206 O O . HIS A 1 158 ? -23.819 22.556 22.312 1.00 29.09 158 HIS A O 1
ATOM 1213 N N . TYR A 1 159 ? -22.117 21.873 21.011 1.00 28.67 159 TYR A N 1
ATOM 1214 C CA . TYR A 1 159 ? -22.817 22.015 19.737 1.00 29.72 159 TYR A CA 1
ATOM 1215 C C . TYR A 1 159 ? -22.392 20.813 18.841 1.00 33.37 159 TYR A C 1
ATOM 1216 O O . TYR A 1 159 ? -21.237 20.368 18.910 1.00 31.10 159 TYR A O 1
ATOM 1225 N N . LEU A 1 160 ? -23.317 20.331 18.002 1.00 26.43 160 LEU A N 1
ATOM 1226 C CA . LEU A 1 160 ? -23.048 19.287 17.039 1.00 27.96 160 LEU A CA 1
ATOM 1227 C C . LEU A 1 160 ? -22.897 20.052 15.738 1.00 31.22 160 LEU A C 1
ATOM 1228 O O . LEU A 1 160 ? -23.818 20.787 15.354 1.00 27.05 160 LEU A O 1
ATOM 1233 N N . ILE A 1 161 ? -21.730 19.898 15.084 1.00 28.49 161 ILE A N 1
ATOM 1234 C CA . ILE A 1 161 ? -21.343 20.582 13.845 1.00 28.46 161 ILE A CA 1
ATOM 1235 C C . ILE A 1 161 ? -21.150 19.593 12.722 1.00 34.29 161 ILE A C 1
ATOM 1236 O O . ILE A 1 161 ? -20.286 18.699 12.777 1.00 35.00 161 ILE A O 1
ATOM 1241 N N . ALA A 1 162 ? -21.962 19.743 11.691 1.00 28.69 162 ALA A N 1
ATOM 1242 C CA . ALA A 1 162 ? -21.929 18.813 10.552 1.00 25.92 162 ALA A CA 1
ATOM 1243 C C . ALA A 1 162 ? -20.675 18.930 9.699 1.00 29.20 162 ALA A C 1
ATOM 1244 O O . ALA A 1 162 ? -20.298 20.023 9.323 1.00 32.16 162 ALA A O 1
ATOM 1246 N N . THR A 1 163 ? -20.055 17.793 9.369 1.00 32.29 163 THR A N 1
ATOM 1247 C CA . THR A 1 163 ? -18.866 17.752 8.526 1.00 32.53 163 THR A CA 1
ATOM 1248 C C . THR A 1 163 ? -19.230 17.055 7.195 1.00 37.87 163 THR A C 1
ATOM 1249 O O . THR A 1 163 ? -20.355 16.594 7.021 1.00 34.40 163 THR A O 1
ATOM 1253 N N . ASN A 1 164 ? -18.251 16.973 6.270 1.00 34.29 164 ASN A N 1
ATOM 1254 C CA . ASN A 1 164 ? -18.435 16.329 4.970 1.00 33.78 164 ASN A CA 1
ATOM 1255 C C . ASN A 1 164 ? -18.248 14.810 5.055 1.00 33.81 164 ASN A C 1
ATOM 1256 O O . ASN A 1 164 ? -18.364 14.128 4.038 1.00 30.40 164 ASN A O 1
ATOM 1261 N N . GLU A 1 165 ? -17.939 14.273 6.240 1.00 29.11 165 GLU A N 1
ATOM 1262 C CA . GLU A 1 165 ? -17.730 12.848 6.370 1.00 29.42 165 GLU A CA 1
ATOM 1263 C C . GLU A 1 165 ? -18.973 12.046 5.968 1.00 32.49 165 GLU A C 1
ATOM 1264 O O . GLU A 1 165 ? -20.099 12.417 6.318 1.00 33.99 165 GLU A O 1
ATOM 1270 N N . LEU A 1 166 ? -18.742 10.963 5.187 1.00 31.39 166 LEU A N 1
ATOM 1271 C CA . LEU A 1 166 ? -19.747 10.047 4.635 1.00 30.94 166 LEU A CA 1
ATOM 1272 C C . LEU A 1 166 ? -20.499 10.647 3.440 1.00 37.40 166 LEU A C 1
ATOM 1273 O O . LEU A 1 166 ? -21.325 9.943 2.871 1.00 37.75 166 LEU A O 1
ATOM 1278 N N . LEU A 1 167 ? -20.200 11.917 3.029 1.00 28.94 167 LEU A N 1
ATOM 1279 C CA . LEU A 1 167 ? -20.895 12.519 1.887 1.00 31.16 167 LEU A CA 1
ATOM 1280 C C . LEU A 1 167 ? -20.135 12.269 0.589 1.00 38.08 167 LEU A C 1
ATOM 1281 O O . LEU A 1 167 ? -18.908 12.152 0.605 1.00 36.69 167 LEU A O 1
ATOM 1286 N N . ARG A 1 168 ? -20.867 12.248 -0.545 1.00 36.80 168 ARG A N 1
ATOM 1287 C CA . ARG A 1 168 ? -20.253 12.050 -1.862 1.00 39.21 168 ARG A CA 1
ATOM 1288 C C . ARG A 1 168 ? -19.600 13.330 -2.355 1.00 49.10 168 ARG A C 1
ATOM 1289 O O . ARG A 1 168 ? -18.560 13.263 -3.020 1.00 54.15 168 ARG A O 1
ATOM 1297 N N . LYS A 1 169 ? -20.206 14.508 -2.032 1.00 40.28 169 LYS A N 1
ATOM 1298 C CA . LYS A 1 169 ? -19.701 15.828 -2.405 1.00 39.99 169 LYS A CA 1
ATOM 1299 C C . LYS A 1 169 ? -19.700 16.703 -1.147 1.00 41.53 169 LYS A C 1
ATOM 1300 O O . LYS A 1 169 ? -20.587 16.578 -0.302 1.00 38.86 169 LYS A O 1
ATOM 1306 N N . PRO A 1 170 ? -18.708 17.584 -0.987 1.00 38.49 170 PRO A N 1
ATOM 1307 C CA . PRO A 1 170 ? -18.682 18.425 0.214 1.00 36.60 170 PRO A CA 1
ATOM 1308 C C . PRO A 1 170 ? -19.757 19.495 0.180 1.00 40.43 170 PRO A C 1
ATOM 1309 O O . PRO A 1 170 ? -20.150 19.932 -0.899 1.00 44.59 170 PRO A O 1
ATOM 1313 N N . ILE A 1 171 ? -20.234 19.906 1.370 1.00 33.40 171 ILE A N 1
ATOM 1314 C CA . ILE A 1 171 ? -21.251 20.949 1.524 1.00 31.77 171 ILE A CA 1
ATOM 1315 C C . ILE A 1 171 ? -20.687 22.119 2.359 1.00 38.78 171 ILE A C 1
ATOM 1316 O O . ILE A 1 171 ? -21.332 23.169 2.460 1.00 37.08 171 ILE A O 1
ATOM 1321 N N . VAL A 1 172 ? -19.494 21.942 2.970 1.00 35.25 172 VAL A N 1
ATOM 1322 C CA . VAL A 1 172 ? -18.883 23.000 3.781 1.00 33.64 172 VAL A CA 1
ATOM 1323 C C . VAL A 1 172 ? -17.335 22.943 3.658 1.00 37.42 172 VAL A C 1
ATOM 1324 O O . VAL A 1 172 ? -16.778 21.880 3.398 1.00 36.06 172 VAL A O 1
ATOM 1328 N N . THR A 1 173 ? -16.651 24.078 3.855 1.00 37.58 173 THR A N 1
ATOM 1329 C CA . THR A 1 173 ? -15.184 24.136 3.783 1.00 38.29 173 THR A CA 1
ATOM 1330 C C . THR A 1 173 ? -14.579 24.043 5.185 1.00 42.76 173 THR A C 1
ATOM 1331 O O . THR A 1 173 ? -15.265 24.251 6.188 1.00 41.00 173 THR A O 1
ATOM 1335 N N . GLU A 1 174 ? -13.278 23.757 5.243 1.00 43.97 174 GLU A N 1
ATOM 1336 C CA . GLU A 1 174 ? -12.564 23.666 6.510 1.00 43.79 174 GLU A CA 1
ATOM 1337 C C . GLU A 1 174 ? -12.606 25.004 7.219 1.00 41.70 174 GLU A C 1
ATOM 1338 O O . GLU A 1 174 ? -12.799 25.025 8.427 1.00 42.13 174 GLU A O 1
ATOM 1344 N N . GLU A 1 175 ? -12.454 26.114 6.481 1.00 38.57 175 GLU A N 1
ATOM 1345 C CA . GLU A 1 175 ? -12.488 27.442 7.058 1.00 40.14 175 GLU A CA 1
ATOM 1346 C C . GLU A 1 175 ? -13.834 27.685 7.730 1.00 43.33 175 GLU A C 1
ATOM 1347 O O . GLU A 1 175 ? -13.889 28.234 8.829 1.00 41.20 175 GLU A O 1
ATOM 1353 N N . GLN A 1 176 ? -14.928 27.281 7.067 1.00 39.96 176 GLN A N 1
ATOM 1354 C CA . GLN A 1 176 ? -16.263 27.477 7.615 1.00 37.97 176 GLN A CA 1
ATOM 1355 C C . GLN A 1 176 ? -16.425 26.652 8.887 1.00 39.33 176 GLN A C 1
ATOM 1356 O O . GLN A 1 176 ? -16.909 27.178 9.887 1.00 39.80 176 GLN A O 1
ATOM 1362 N N . ILE A 1 177 ? -16.005 25.382 8.868 1.00 34.68 177 ILE A N 1
ATOM 1363 C CA . ILE A 1 177 ? -16.102 24.516 10.049 1.00 33.41 177 ILE A CA 1
ATOM 1364 C C . ILE A 1 177 ? -15.304 25.168 11.219 1.00 38.27 177 ILE A C 1
ATOM 1365 O O . ILE A 1 177 ? -15.782 25.180 12.351 1.00 38.14 177 ILE A O 1
ATOM 1370 N N . GLU A 1 178 ? -14.107 25.704 10.949 1.00 37.68 178 GLU A N 1
ATOM 1371 C CA . GLU A 1 178 ? -13.290 26.349 12.000 1.00 37.51 178 GLU A CA 1
ATOM 1372 C C . GLU A 1 178 ? -14.063 27.499 12.643 1.00 41.77 178 GLU A C 1
ATOM 1373 O O . GLU A 1 178 ? -13.996 27.679 13.853 1.00 40.93 178 GLU A O 1
ATOM 1379 N N . LYS A 1 179 ? -14.809 28.268 11.850 1.00 39.96 179 LYS A N 1
ATOM 1380 C CA . LYS A 1 179 ? -15.586 29.385 12.397 1.00 38.55 179 LYS A CA 1
ATOM 1381 C C . LYS A 1 179 ? -16.637 28.857 13.375 1.00 39.00 179 LYS A C 1
ATOM 1382 O O . LYS A 1 179 ? -16.804 29.431 14.440 1.00 37.60 179 LYS A O 1
ATOM 1388 N N . LEU A 1 180 ? -17.321 27.745 13.021 1.00 34.77 180 LEU A N 1
ATOM 1389 C CA . LEU A 1 180 ? -18.352 27.154 13.870 1.00 32.31 180 LEU A CA 1
ATOM 1390 C C . LEU A 1 180 ? -17.726 26.627 15.138 1.00 36.65 180 LEU A C 1
ATOM 1391 O O . LEU A 1 180 ? -18.230 26.899 16.232 1.00 36.47 180 LEU A O 1
ATOM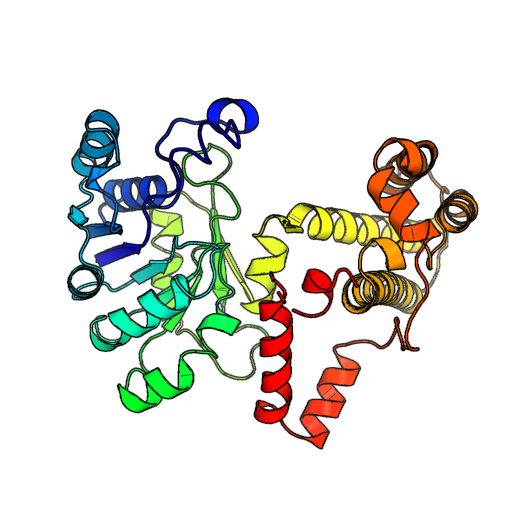 1396 N N . LYS A 1 181 ? -16.601 25.903 15.004 1.00 32.24 181 LYS A N 1
ATOM 1397 C CA . LYS A 1 181 ? -15.878 25.386 16.164 1.00 34.49 181 LYS A CA 1
ATOM 1398 C C . LYS A 1 181 ? -15.533 26.542 17.122 1.00 37.77 181 LYS A C 1
ATOM 1399 O O . LYS A 1 181 ? -15.639 26.377 18.338 1.00 38.68 181 LYS A O 1
ATOM 1405 N N . LYS A 1 182 ? -15.114 27.702 16.572 1.00 35.99 182 LYS A N 1
ATOM 1406 C CA A LYS A 1 182 ? -14.758 28.882 17.372 0.50 35.67 182 LYS A CA 1
ATOM 1407 C CA B LYS A 1 182 ? -14.756 28.882 17.374 0.50 35.63 182 LYS A CA 1
ATOM 1408 C C . LYS A 1 182 ? -15.998 29.422 18.097 1.00 36.56 182 LYS A C 1
ATOM 1409 O O . LYS A 1 182 ? -15.924 29.709 19.289 1.00 33.69 182 LYS A O 1
ATOM 1420 N N . LEU A 1 183 ? -17.157 29.526 17.406 1.00 34.09 183 LEU A N 1
ATOM 1421 C CA . LEU A 1 183 ? -18.376 29.998 18.073 1.00 34.45 183 LEU A CA 1
ATOM 1422 C C . LEU A 1 183 ? -18.632 29.118 19.311 1.00 38.12 183 LEU A C 1
ATOM 1423 O O . LEU A 1 183 ? -18.935 29.651 20.385 1.00 39.52 183 LEU A O 1
ATOM 1428 N N . ALA A 1 184 ? -18.457 27.778 19.172 1.00 33.45 184 ALA A N 1
ATOM 1429 C CA . ALA A 1 184 ? -18.640 26.841 20.264 1.00 31.92 184 ALA A CA 1
ATOM 1430 C C . ALA A 1 184 ? -17.599 27.030 21.377 1.00 35.70 184 ALA A C 1
ATOM 1431 O O . ALA A 1 184 ? -17.967 27.275 22.529 1.00 35.27 184 ALA A O 1
ATOM 1433 N N . THR A 1 185 ? -16.303 26.947 21.052 1.00 32.52 185 THR A N 1
ATOM 1434 C CA . THR A 1 185 ? -15.269 27.102 22.092 1.00 38.19 185 THR A CA 1
ATOM 1435 C C . THR A 1 185 ? -15.265 28.542 22.701 1.00 41.07 185 THR A C 1
ATOM 1436 O O . THR A 1 185 ? -15.030 28.689 23.903 1.00 42.13 185 THR A O 1
ATOM 1440 N N . ASP A 1 186 ? -15.570 29.596 21.917 1.00 36.89 186 ASP A N 1
ATOM 1441 C CA . ASP A 1 186 ? -15.610 30.951 22.470 1.00 37.35 186 ASP A CA 1
ATOM 1442 C C . ASP A 1 186 ? -16.683 31.083 23.525 1.00 46.12 186 ASP A C 1
ATOM 1443 O O . ASP A 1 186 ? -16.555 31.938 24.399 1.00 44.23 186 ASP A O 1
ATOM 1448 N N . THR A 1 187 ? -17.739 30.240 23.460 1.00 42.37 187 THR A N 1
ATOM 1449 C CA . THR A 1 187 ? -18.837 30.329 24.423 1.00 43.22 187 THR A CA 1
ATOM 1450 C C . THR A 1 187 ? -18.782 29.235 25.492 1.00 46.46 187 THR A C 1
ATOM 1451 O O . THR A 1 187 ? -19.778 29.012 26.200 1.00 42.59 187 THR A O 1
ATOM 1455 N N . GLY A 1 188 ? -17.613 28.589 25.607 1.00 43.80 188 GLY A N 1
ATOM 1456 C CA . GLY A 1 188 ? -17.345 27.525 26.571 1.00 41.63 188 GLY A CA 1
ATOM 1457 C C . GLY A 1 188 ? -18.028 26.208 26.261 1.00 42.97 188 GLY A C 1
ATOM 1458 O O . GLY A 1 188 ? -18.171 25.374 27.156 1.00 45.52 188 GLY A O 1
ATOM 1459 N N . LYS A 1 189 ? -18.447 25.989 25.005 1.00 35.97 189 LYS A N 1
ATOM 1460 C CA . LYS A 1 189 ? -19.130 24.746 24.618 1.00 33.92 189 LYS A CA 1
ATOM 1461 C C . LYS A 1 189 ? -18.186 23.811 23.909 1.00 36.74 189 LYS A C 1
ATOM 1462 O O . LYS A 1 189 ? -17.319 24.261 23.184 1.00 37.11 189 LYS A O 1
ATOM 1468 N N . GLU A 1 190 ? -18.369 22.501 24.087 1.00 35.38 190 GLU A N 1
ATOM 1469 C CA . GLU A 1 190 ? -17.551 21.509 23.422 1.00 32.16 190 GLU A CA 1
ATOM 1470 C C . GLU A 1 190 ? -18.019 21.445 21.963 1.00 35.27 190 GLU A C 1
ATOM 1471 O O . GLU A 1 190 ? -19.215 21.387 21.735 1.00 35.26 190 GLU A O 1
ATOM 1477 N N . ALA A 1 191 ? -17.109 21.448 20.980 1.00 33.80 191 ALA A N 1
ATOM 1478 C CA . ALA A 1 191 ? -17.511 21.318 19.555 1.00 33.22 191 ALA A CA 1
ATOM 1479 C C . ALA A 1 191 ? -17.481 19.810 19.144 1.00 37.21 191 ALA A C 1
ATOM 1480 O O . ALA A 1 191 ? -16.406 19.210 19.080 1.00 35.06 191 ALA A O 1
ATOM 1482 N N . TYR A 1 192 ? -18.637 19.205 18.852 1.00 33.36 192 TYR A N 1
ATOM 1483 C CA . TYR A 1 192 ? -18.659 17.796 18.436 1.00 32.51 192 TYR A CA 1
ATOM 1484 C C . TYR A 1 192 ? -18.833 17.758 16.920 1.00 33.86 192 TYR A C 1
ATOM 1485 O O . TYR A 1 192 ? -19.923 18.029 16.428 1.00 33.31 192 TYR A O 1
ATOM 1494 N N . LEU A 1 193 ? -17.772 17.416 16.175 1.00 27.53 193 LEU A N 1
ATOM 1495 C CA . LEU A 1 193 ? -17.846 17.359 14.705 1.00 29.84 193 LEU A CA 1
ATOM 1496 C C . LEU A 1 193 ? -18.363 15.989 14.241 1.00 29.36 193 LEU A C 1
ATOM 1497 O O . LEU A 1 193 ? -17.668 14.984 14.385 1.00 32.33 193 LEU A O 1
ATOM 1502 N N . LEU A 1 194 ? -19.554 15.940 13.664 1.00 26.14 194 LEU A N 1
ATOM 1503 C CA . LEU A 1 194 ? -20.110 14.669 13.193 1.00 26.70 194 LEU A CA 1
ATOM 1504 C C . LEU A 1 194 ? -20.393 14.648 11.701 1.00 29.96 194 LEU A C 1
ATOM 1505 O O . LEU A 1 194 ? -20.638 15.687 11.107 1.00 32.66 194 LEU A O 1
ATOM 1510 N N . PRO A 1 195 ? -20.423 13.448 11.085 1.00 28.83 195 PRO A N 1
ATOM 1511 C CA . PRO A 1 195 ? -20.817 13.381 9.676 1.00 28.20 195 PRO A CA 1
ATOM 1512 C C . PRO A 1 195 ? -22.203 14.055 9.619 1.00 31.82 195 PRO A C 1
ATOM 1513 O O . PRO A 1 195 ? -23.059 13.865 10.505 1.00 30.33 195 PRO A O 1
ATOM 1517 N N . ALA A 1 196 ? -22.428 14.854 8.596 1.00 31.55 196 ALA A N 1
ATOM 1518 C CA . ALA A 1 196 ? -23.687 15.590 8.464 1.00 28.86 196 ALA A CA 1
ATOM 1519 C C . ALA A 1 196 ? -24.974 14.759 8.660 1.00 31.71 196 ALA A C 1
ATOM 1520 O O . ALA A 1 196 ? -25.916 15.219 9.313 1.00 29.57 196 ALA A O 1
ATOM 1522 N N . GLU A 1 197 ? -25.019 13.554 8.126 1.00 29.97 197 GLU A N 1
ATOM 1523 C CA . GLU A 1 197 ? -26.225 12.748 8.260 1.00 28.64 197 GLU A CA 1
ATOM 1524 C C . GLU A 1 197 ? -26.519 12.287 9.697 1.00 30.81 197 GLU A C 1
ATOM 1525 O O . GLU A 1 197 ? -27.668 11.994 10.018 1.00 29.88 197 GLU A O 1
ATOM 1531 N N . LEU A 1 198 ? -25.503 12.248 10.547 1.00 28.35 198 LEU A N 1
ATOM 1532 C CA . LEU A 1 198 ? -25.649 11.784 11.930 1.00 27.41 198 LEU A CA 1
ATOM 1533 C C . LEU A 1 198 ? -26.006 12.857 12.923 1.00 28.45 198 LEU A C 1
ATOM 1534 O O . LEU A 1 198 ? -26.358 12.514 14.059 1.00 25.57 198 LEU A O 1
ATOM 1539 N N . VAL A 1 199 ? -25.896 14.160 12.546 1.00 28.21 199 VAL A N 1
ATOM 1540 C CA . VAL A 1 199 ? -26.233 15.240 13.475 1.00 25.87 199 VAL A CA 1
ATOM 1541 C C . VAL A 1 199 ? -27.691 15.063 13.954 1.00 27.57 199 VAL A C 1
ATOM 1542 O O . VAL A 1 199 ? -27.943 15.105 15.163 1.00 24.72 199 VAL A O 1
ATOM 1546 N N . SER A 1 200 ? -28.652 14.865 13.039 1.00 21.96 200 SER A N 1
ATOM 1547 C CA . SER A 1 200 ? -30.050 14.687 13.467 1.00 23.66 200 SER A CA 1
ATOM 1548 C C . SER A 1 200 ? -30.301 13.460 14.437 1.00 28.64 200 SER A C 1
ATOM 1549 O O . SER A 1 200 ? -30.853 13.656 15.520 1.00 28.76 200 SER A O 1
ATOM 1552 N N . PRO A 1 201 ? -29.930 12.205 14.093 1.00 27.26 201 PRO A N 1
ATOM 1553 C CA . PRO A 1 201 ? -30.194 11.088 15.023 1.00 25.70 201 PRO A CA 1
ATOM 1554 C C . PRO A 1 201 ? -29.448 11.212 16.355 1.00 29.35 201 PRO A C 1
ATOM 1555 O O . PRO A 1 201 ? -29.881 10.663 17.366 1.00 26.05 201 PRO A O 1
ATOM 1559 N N . VAL A 1 202 ? -28.335 11.939 16.373 1.00 26.70 202 VAL A N 1
ATOM 1560 C CA . VAL A 1 202 ? -27.581 12.127 17.626 1.00 26.53 202 VAL A CA 1
ATOM 1561 C C . VAL A 1 202 ? -28.095 13.337 18.425 1.00 31.00 202 VAL A C 1
ATOM 1562 O O . VAL A 1 202 ? -28.205 13.238 19.646 1.00 32.24 202 VAL A O 1
ATOM 1566 N N . GLY A 1 203 ? -28.369 14.458 17.759 1.00 25.32 203 GLY A N 1
ATOM 1567 C CA . GLY A 1 203 ? -28.815 15.703 18.411 1.00 24.18 203 GLY A CA 1
ATOM 1568 C C . GLY A 1 203 ? -30.285 15.917 18.739 1.00 30.25 203 GLY A C 1
ATOM 1569 O O . GLY A 1 203 ? -30.621 16.510 19.779 1.00 29.06 203 GLY A O 1
ATOM 1570 N N . ASP A 1 204 ? -31.170 15.496 17.842 1.00 28.11 204 ASP A N 1
ATOM 1571 C CA . ASP A 1 204 ? -32.628 15.633 18.003 1.00 28.56 204 ASP A CA 1
ATOM 1572 C C . ASP A 1 204 ? -33.173 14.825 19.176 1.00 31.64 204 ASP A C 1
ATOM 1573 O O . ASP A 1 204 ? -32.455 14.061 19.814 1.00 29.84 204 ASP A O 1
ATOM 1578 N N . MET A 1 205 ? -34.469 14.997 19.429 1.00 26.70 205 MET A N 1
ATOM 1579 C CA . MET A 1 205 ? -35.179 14.294 20.478 1.00 26.22 205 MET A CA 1
ATOM 1580 C C . MET A 1 205 ? -35.035 12.766 20.338 1.00 29.21 205 MET A C 1
ATOM 1581 O O . MET A 1 205 ? -35.102 12.092 21.362 1.00 26.23 205 MET A O 1
ATOM 1586 N N . GLY A 1 206 ? -34.807 12.237 19.111 1.00 22.36 206 GLY A N 1
ATOM 1587 C CA . GLY A 1 206 ? -34.603 10.795 18.909 1.00 24.10 206 GLY A CA 1
ATOM 1588 C C . GLY A 1 206 ? -33.347 10.225 19.550 1.00 28.84 206 GLY A C 1
ATOM 1589 O O . GLY A 1 206 ? -33.098 9.017 19.481 1.00 26.20 206 GLY A O 1
ATOM 1590 N N . ILE A 1 207 ? -32.543 11.061 20.205 1.00 25.07 207 ILE A N 1
ATOM 1591 C CA . ILE A 1 207 ? -31.351 10.565 20.879 1.00 23.56 207 ILE A CA 1
ATOM 1592 C C . ILE A 1 207 ? -31.799 9.510 21.912 1.00 24.67 207 ILE A C 1
ATOM 1593 O O . ILE A 1 207 ? -31.027 8.646 22.245 1.00 25.40 207 ILE A O 1
ATOM 1598 N N . VAL A 1 208 ? -33.026 9.602 22.440 1.00 25.98 208 VAL A N 1
ATOM 1599 C CA . VAL A 1 208 ? -33.497 8.619 23.407 1.00 24.81 208 VAL A CA 1
ATOM 1600 C C . VAL A 1 208 ? -33.453 7.225 22.746 1.00 29.32 208 VAL A C 1
ATOM 1601 O O . VAL A 1 208 ? -32.931 6.312 23.332 1.00 24.69 208 VAL A O 1
ATOM 1605 N N . THR A 1 209 ? -34.034 7.077 21.548 1.00 22.68 209 THR A N 1
ATOM 1606 C CA . THR A 1 209 ? -34.025 5.796 20.851 1.00 23.88 209 THR A CA 1
ATOM 1607 C C . THR A 1 209 ? -32.613 5.466 20.374 1.00 25.67 209 THR A C 1
ATOM 1608 O O . THR A 1 209 ? -32.177 4.299 20.420 1.00 22.64 209 THR A O 1
ATOM 1612 N N . THR A 1 210 ? -31.891 6.477 19.905 1.00 22.11 210 THR A N 1
ATOM 1613 C CA . THR A 1 210 ? -30.527 6.264 19.397 1.00 18.77 210 THR A CA 1
ATOM 1614 C C . THR A 1 210 ? -29.625 5.686 20.515 1.00 28.34 210 THR A C 1
ATOM 1615 O O . THR A 1 210 ? -29.003 4.638 20.352 1.00 27.28 210 THR A O 1
ATOM 1619 N N . ALA A 1 211 ? -29.596 6.371 21.658 1.00 23.84 211 ALA A N 1
ATOM 1620 C CA . ALA A 1 211 ? -28.762 5.935 22.780 1.00 22.49 211 ALA A CA 1
ATOM 1621 C C . ALA A 1 211 ? -29.236 4.616 23.418 1.00 24.57 211 ALA A C 1
ATOM 1622 O O . ALA A 1 211 ? -28.404 3.826 23.756 1.00 22.18 211 ALA A O 1
ATOM 1624 N N . ILE A 1 212 ? -30.541 4.393 23.601 1.00 19.28 212 ILE A N 1
ATOM 1625 C CA . ILE A 1 212 ? -30.999 3.137 24.193 1.00 21.94 212 ILE A CA 1
ATOM 1626 C C . ILE A 1 212 ? -30.618 1.967 23.263 1.00 26.70 212 ILE A C 1
ATOM 1627 O O . ILE A 1 212 ? -30.066 0.982 23.719 1.00 24.10 212 ILE A O 1
ATOM 1632 N N . ALA A 1 213 ? -30.895 2.084 21.958 1.00 26.12 213 ALA A N 1
ATOM 1633 C CA . ALA A 1 213 ? -30.564 1.021 20.991 1.00 26.09 213 ALA A CA 1
ATOM 1634 C C . ALA A 1 213 ? -29.052 0.761 20.901 1.00 30.24 213 ALA A C 1
ATOM 1635 O O . ALA A 1 213 ? -28.593 -0.388 20.819 1.00 27.91 213 ALA A O 1
ATOM 1637 N N . PHE A 1 214 ? -28.278 1.811 20.923 1.00 26.11 214 PHE A N 1
ATOM 1638 C CA . PHE A 1 214 ? -26.825 1.709 20.846 1.00 23.49 214 PHE A CA 1
ATOM 1639 C C . PHE A 1 214 ? -26.330 1.040 22.102 1.00 27.08 214 PHE A C 1
ATOM 1640 O O . PHE A 1 214 ? -25.544 0.098 22.003 1.00 29.65 214 PHE A O 1
ATOM 1648 N N . ALA A 1 215 ? -26.782 1.511 23.286 1.00 23.61 215 ALA A N 1
ATOM 1649 C CA . ALA A 1 215 ? -26.366 0.908 24.568 1.00 23.77 215 ALA A CA 1
ATOM 1650 C C . ALA A 1 215 ? -26.817 -0.569 24.608 1.00 27.36 215 ALA A C 1
ATOM 1651 O O . ALA A 1 215 ? -26.088 -1.396 25.123 1.00 29.91 215 ALA A O 1
ATOM 1653 N N . GLY A 1 216 ? -28.025 -0.861 24.104 1.00 26.06 216 GLY A N 1
ATOM 1654 C CA . GLY A 1 216 ? -28.556 -2.220 24.053 1.00 27.78 216 GLY A CA 1
ATOM 1655 C C . GLY A 1 216 ? -27.715 -3.121 23.166 1.00 29.97 216 GLY A C 1
ATOM 1656 O O . GLY A 1 216 ? -27.524 -4.295 23.482 1.00 29.41 216 GLY A O 1
ATOM 1657 N N . ALA A 1 217 ? -27.194 -2.588 22.045 1.00 25.21 217 ALA A N 1
ATOM 1658 C CA . ALA A 1 217 ? -26.343 -3.367 21.127 1.00 23.74 217 ALA A CA 1
ATOM 1659 C C . ALA A 1 217 ? -25.023 -3.674 21.794 1.00 29.82 217 ALA A C 1
ATOM 1660 O O . ALA A 1 217 ? -24.468 -4.755 21.579 1.00 26.60 217 ALA A O 1
ATOM 1662 N N . ILE A 1 218 ? -24.500 -2.735 22.586 1.00 24.45 218 ILE A N 1
ATOM 1663 C CA . ILE A 1 218 ? -23.224 -2.996 23.254 1.00 24.03 218 ILE A CA 1
ATOM 1664 C C . ILE A 1 218 ? -23.484 -4.020 24.362 1.00 28.02 218 ILE A C 1
ATOM 1665 O O . ILE A 1 218 ? -22.664 -4.905 24.573 1.00 28.24 218 ILE A O 1
ATOM 1670 N N . GLU A 1 219 ? -24.623 -3.921 25.036 1.00 26.77 219 GLU A N 1
ATOM 1671 C CA . GLU A 1 219 ? -24.921 -4.892 26.078 1.00 28.69 219 GLU A CA 1
ATOM 1672 C C . GLU A 1 219 ? -24.995 -6.299 25.452 1.00 31.05 219 GLU A C 1
ATOM 1673 O O . GLU A 1 219 ? -24.414 -7.235 25.985 1.00 28.63 219 GLU A O 1
ATOM 1679 N N . TYR A 1 220 ? -25.664 -6.432 24.303 1.00 28.92 220 TYR A N 1
ATOM 1680 C CA . TYR A 1 220 ? -25.789 -7.717 23.618 1.00 28.12 220 TYR A CA 1
ATOM 1681 C C . TYR A 1 220 ? -24.410 -8.188 23.126 1.00 29.23 220 TYR A C 1
ATOM 1682 O O . TYR A 1 220 ? -24.115 -9.374 23.146 1.00 27.30 220 TYR A O 1
ATOM 1691 N N . TYR A 1 221 ? -23.562 -7.273 22.690 1.00 25.89 221 TYR A N 1
ATOM 1692 C CA . TYR A 1 221 ? -22.224 -7.650 22.246 1.00 25.90 221 TYR A CA 1
ATOM 1693 C C . TYR A 1 221 ? -21.443 -8.237 23.442 1.00 30.48 221 TYR A C 1
ATOM 1694 O O . TYR A 1 221 ? -20.759 -9.256 23.294 1.00 28.87 221 TYR A O 1
ATOM 1703 N N . LYS A 1 222 ? -21.525 -7.594 24.631 1.00 30.09 222 LYS A N 1
ATOM 1704 C CA . LYS A 1 222 ? -20.790 -8.119 25.814 1.00 29.61 222 LYS A CA 1
ATOM 1705 C C . LYS A 1 222 ? -21.306 -9.515 26.229 1.00 30.18 222 LYS A C 1
ATOM 1706 O O . LYS A 1 222 ? -20.505 -10.385 26.566 1.00 31.97 222 LYS A O 1
ATOM 1712 N N . VAL A 1 223 ? -22.640 -9.740 26.198 1.00 28.34 223 VAL A N 1
ATOM 1713 C CA . VAL A 1 223 ? -23.195 -11.062 26.546 1.00 29.06 223 VAL A CA 1
ATOM 1714 C C . VAL A 1 223 ? -22.699 -12.072 25.510 1.00 32.19 223 VAL A C 1
ATOM 1715 O O . VAL A 1 223 ? -22.307 -13.174 25.858 1.00 31.90 223 VAL A O 1
ATOM 1719 N N . SER A 1 224 ? -22.721 -11.703 24.224 1.00 31.53 224 SER A N 1
ATOM 1720 C CA . SER A 1 224 ? -22.257 -12.589 23.137 1.00 31.40 224 SER A CA 1
ATOM 1721 C C . SER A 1 224 ? -20.773 -12.968 23.255 1.00 37.23 224 SER A C 1
ATOM 1722 O O . SER A 1 224 ? -20.421 -14.130 23.091 1.00 36.86 224 SER A O 1
ATOM 1725 N N . ARG A 1 225 ? -19.922 -11.987 23.525 1.00 36.59 225 ARG A N 1
ATOM 1726 C CA . ARG A 1 225 ? -18.474 -12.156 23.664 1.00 37.61 225 ARG A CA 1
ATOM 1727 C C . ARG A 1 225 ? -18.106 -12.974 24.896 1.00 40.05 225 ARG A C 1
ATOM 1728 O O . ARG A 1 225 ? -17.285 -13.896 24.809 1.00 43.35 225 ARG A O 1
ATOM 1736 N N . ASP A 1 226 ? -18.694 -12.634 26.049 1.00 30.84 226 ASP A N 1
ATOM 1737 C CA . ASP A 1 226 ? -18.370 -13.293 27.324 1.00 30.04 226 ASP A CA 1
ATOM 1738 C C . ASP A 1 226 ? -19.169 -14.502 27.740 1.00 35.88 226 ASP A C 1
ATOM 1739 O O . ASP A 1 226 ? -18.595 -15.355 28.382 1.00 36.05 226 ASP A O 1
ATOM 1744 N N . ILE A 1 227 ? -20.478 -14.554 27.467 1.00 34.67 227 ILE A N 1
ATOM 1745 C CA . ILE A 1 227 ? -21.283 -15.671 27.934 1.00 37.03 227 ILE A CA 1
ATOM 1746 C C . ILE A 1 227 ? -21.620 -16.679 26.843 1.00 39.27 227 ILE A C 1
ATOM 1747 O O . ILE A 1 227 ? -21.397 -17.863 27.055 1.00 36.12 227 ILE A O 1
ATOM 1752 N N . LEU A 1 228 ? -22.156 -16.246 25.693 1.00 34.66 228 LEU A N 1
ATOM 1753 C CA . LEU A 1 228 ? -22.477 -17.206 24.639 1.00 33.87 228 LEU A CA 1
ATOM 1754 C C . LEU A 1 228 ? -21.210 -17.719 23.959 1.00 39.50 228 LEU A C 1
ATOM 1755 O O . LEU A 1 228 ? -21.190 -18.853 23.475 1.00 39.61 228 LEU A O 1
ATOM 1760 N N . LYS A 1 229 ? -20.168 -16.877 23.907 1.00 34.95 229 LYS A N 1
ATOM 1761 C CA . LYS A 1 229 ? -18.891 -17.209 23.256 1.00 37.01 229 LYS A CA 1
ATOM 1762 C C . LYS A 1 229 ? -19.126 -17.474 21.735 1.00 38.82 229 LYS A C 1
ATOM 1763 O O . LYS A 1 229 ? -18.580 -18.410 21.139 1.00 36.82 229 LYS A O 1
ATOM 1769 N N . THR A 1 230 ? -19.975 -16.616 21.137 1.00 32.94 230 THR A N 1
ATOM 1770 C CA . THR A 1 230 ? -20.344 -16.683 19.710 1.00 33.18 230 THR A CA 1
ATOM 1771 C C . THR A 1 230 ? -19.411 -15.777 18.884 1.00 36.67 230 THR A C 1
ATOM 1772 O O . THR A 1 230 ? -18.668 -15.000 19.477 1.00 36.41 230 THR A O 1
ATOM 1776 N N . LYS A 1 231 ? -19.439 -15.883 17.535 1.00 34.18 231 LYS A N 1
ATOM 1777 C CA . LYS A 1 231 ? -18.576 -15.093 16.628 1.00 32.32 231 LYS A CA 1
ATOM 1778 C C . LYS A 1 231 ? -19.009 -13.621 16.491 1.00 33.60 231 LYS A C 1
ATOM 1779 O O . LYS A 1 231 ? -20.207 -13.315 16.488 1.00 29.75 231 LYS A O 1
ATOM 1785 N N . ARG A 1 232 ? -18.030 -12.713 16.319 1.00 30.59 232 ARG A N 1
ATOM 1786 C CA . ARG A 1 232 ? -18.295 -11.272 16.142 1.00 31.31 232 ARG A CA 1
ATOM 1787 C C . ARG A 1 232 ? -19.207 -11.069 14.950 1.00 32.38 232 ARG A C 1
ATOM 1788 O O . ARG A 1 232 ? -20.161 -10.290 15.006 1.00 32.93 232 ARG A O 1
ATOM 1796 N N . SER A 1 233 ? -18.922 -11.781 13.859 1.00 33.30 233 SER A N 1
ATOM 1797 C CA . SER A 1 233 ? -19.726 -11.666 12.649 1.00 34.95 233 SER A CA 1
ATOM 1798 C C . SER A 1 233 ? -21.193 -11.983 12.947 1.00 36.48 233 SER A C 1
ATOM 1799 O O . SER A 1 233 ? -22.077 -11.322 12.428 1.00 34.54 233 SER A O 1
ATOM 1802 N N . MET A 1 234 ? -21.444 -12.997 13.779 1.00 32.66 234 MET A N 1
ATOM 1803 C CA . MET A 1 234 ? -22.808 -13.370 14.128 1.00 31.56 234 MET A CA 1
ATOM 1804 C C . MET A 1 234 ? -23.431 -12.311 14.967 1.00 31.27 234 MET A C 1
ATOM 1805 O O . MET A 1 234 ? -24.586 -11.954 14.745 1.00 29.27 234 MET A O 1
ATOM 1810 N N . THR A 1 235 ? -22.675 -11.779 15.934 1.00 28.74 235 THR A N 1
ATOM 1811 C CA . THR A 1 235 ? -23.198 -10.712 16.787 1.00 27.72 235 THR A CA 1
ATOM 1812 C C . THR A 1 235 ? -23.566 -9.452 15.971 1.00 27.53 235 THR A C 1
ATOM 1813 O O . THR A 1 235 ? -24.651 -8.892 16.142 1.00 25.45 235 THR A O 1
ATOM 1817 N N . GLU A 1 236 ? -22.698 -9.020 15.079 1.00 28.39 236 GLU A N 1
ATOM 1818 C CA . GLU A 1 236 ? -22.972 -7.813 14.290 1.00 26.46 236 GLU A CA 1
ATOM 1819 C C . GLU A 1 236 ? -24.134 -8.020 13.352 1.00 27.84 236 GLU A C 1
ATOM 1820 O O . GLU A 1 236 ? -24.865 -7.075 13.117 1.00 26.44 236 GLU A O 1
ATOM 1826 N N . PHE A 1 237 ? -24.293 -9.233 12.800 1.00 22.65 237 PHE A N 1
ATOM 1827 C CA . PHE A 1 237 ? -25.413 -9.528 11.906 1.00 24.58 237 PHE A CA 1
ATOM 1828 C C . PHE A 1 237 ? -26.716 -9.386 12.735 1.00 28.28 237 PHE A C 1
ATOM 1829 O O . PHE A 1 237 ? -27.648 -8.736 12.295 1.00 25.56 237 PHE A O 1
ATOM 1837 N N . GLN A 1 238 ? -26.762 -9.992 13.936 1.00 24.40 238 GLN A N 1
ATOM 1838 C CA . GLN A 1 238 ? -27.942 -9.916 14.816 1.00 23.18 238 GLN A CA 1
ATOM 1839 C C . GLN A 1 238 ? -28.292 -8.464 15.170 1.00 24.93 238 GLN A C 1
ATOM 1840 O O . GLN A 1 238 ? -29.462 -8.108 15.107 1.00 25.48 238 GLN A O 1
ATOM 1846 N N . ILE A 1 239 ? -27.310 -7.629 15.502 1.00 20.79 239 ILE A N 1
ATOM 1847 C CA . ILE A 1 239 ? -27.583 -6.196 15.824 1.00 19.74 239 ILE A CA 1
ATOM 1848 C C . ILE A 1 239 ? -28.167 -5.505 14.582 1.00 23.89 239 ILE A C 1
ATOM 1849 O O . ILE A 1 239 ? -29.209 -4.885 14.671 1.00 23.59 239 ILE A O 1
ATOM 1854 N N . ALA A 1 240 ? -27.487 -5.620 13.439 1.00 24.18 240 ALA A N 1
ATOM 1855 C CA . ALA A 1 240 ? -27.943 -4.983 12.205 1.00 24.23 240 ALA A CA 1
ATOM 1856 C C . ALA A 1 240 ? -29.340 -5.406 11.837 1.00 28.32 240 ALA A C 1
ATOM 1857 O O . ALA A 1 240 ? -30.168 -4.564 11.516 1.00 24.40 240 ALA A O 1
ATOM 1859 N N . GLN A 1 241 ? -29.616 -6.716 11.880 1.00 24.79 241 GLN A N 1
ATOM 1860 C CA . GLN A 1 241 ? -30.914 -7.216 11.515 1.00 23.38 241 GLN A CA 1
ATOM 1861 C C . GLN A 1 241 ? -31.989 -6.716 12.427 1.00 24.70 241 GLN A C 1
ATOM 1862 O O . GLN A 1 241 ? -33.026 -6.360 11.918 1.00 22.21 241 GLN A O 1
ATOM 1868 N N . SER A 1 242 ? -31.804 -6.804 13.761 1.00 20.83 242 SER A N 1
ATOM 1869 C CA . SER A 1 242 ? -32.838 -6.396 14.698 1.00 21.66 242 SER A CA 1
ATOM 1870 C C . SER A 1 242 ? -33.254 -4.971 14.426 1.00 24.09 242 SER A C 1
ATOM 1871 O O . SER A 1 242 ? -34.446 -4.685 14.311 1.00 21.03 242 SER A O 1
ATOM 1874 N N . LEU A 1 243 ? -32.268 -4.070 14.348 1.00 22.10 243 LEU A N 1
ATOM 1875 C CA . LEU A 1 243 ? -32.555 -2.653 14.169 1.00 21.73 243 LEU A CA 1
ATOM 1876 C C . LEU A 1 243 ? -33.124 -2.314 12.801 1.00 25.84 243 LEU A C 1
ATOM 1877 O O . LEU A 1 243 ? -34.025 -1.478 12.743 1.00 26.79 243 LEU A O 1
ATOM 1882 N N . GLN A 1 244 ? -32.651 -2.964 11.724 1.00 24.76 244 GLN A N 1
ATOM 1883 C CA . GLN A 1 244 ? -33.193 -2.728 10.375 1.00 24.13 244 GLN A CA 1
ATOM 1884 C C . GLN A 1 244 ? -34.669 -3.149 10.393 1.00 27.45 244 GLN A C 1
ATOM 1885 O O . GLN A 1 244 ? -35.512 -2.449 9.866 1.00 24.08 244 GLN A O 1
ATOM 1891 N N . VAL A 1 245 ? -34.976 -4.320 10.984 1.00 21.34 245 VAL A N 1
ATOM 1892 C CA . VAL A 1 245 ? -36.356 -4.801 11.031 1.00 21.29 245 VAL A CA 1
ATOM 1893 C C . VAL A 1 245 ? -37.288 -3.825 11.756 1.00 25.42 245 VAL A C 1
ATOM 1894 O O . VAL A 1 245 ? -38.363 -3.505 11.236 1.00 23.86 245 VAL A O 1
ATOM 1898 N N . ILE A 1 246 ? -36.904 -3.372 12.952 1.00 26.10 246 ILE A N 1
ATOM 1899 C CA . ILE A 1 246 ? -37.753 -2.439 13.695 1.00 27.97 246 ILE A CA 1
ATOM 1900 C C . ILE A 1 246 ? -37.923 -1.176 12.879 1.00 23.73 246 ILE A C 1
ATOM 1901 O O . ILE A 1 246 ? -39.035 -0.727 12.723 1.00 24.62 246 ILE A O 1
ATOM 1906 N N . SER A 1 247 ? -36.834 -0.605 12.366 1.00 21.99 247 SER A N 1
ATOM 1907 C CA . SER A 1 247 ? -36.902 0.637 11.559 1.00 22.04 247 SER A CA 1
ATOM 1908 C C . SER A 1 247 ? -37.859 0.455 10.343 1.00 26.89 247 SER A C 1
ATOM 1909 O O . SER A 1 247 ? -38.700 1.317 10.088 1.00 24.12 247 SER A O 1
ATOM 1912 N N . SER A 1 248 ? -37.720 -0.672 9.595 1.00 23.27 248 SER A N 1
ATOM 1913 C CA . SER A 1 248 ? -38.554 -0.941 8.414 1.00 22.94 248 SER A CA 1
ATOM 1914 C C . SER A 1 248 ? -40.039 -1.017 8.781 1.00 26.82 248 SER A C 1
ATOM 1915 O O . SER A 1 248 ? -40.901 -0.510 8.047 1.00 24.87 248 SER A O 1
ATOM 1918 N N . LEU A 1 249 ? -40.332 -1.656 9.923 1.00 26.98 249 LEU A N 1
ATOM 1919 C CA . LEU A 1 249 ? -41.712 -1.827 10.388 1.00 26.46 249 LEU A CA 1
ATOM 1920 C C . LEU A 1 249 ? -42.359 -0.494 10.754 1.00 22.97 249 LEU A C 1
ATOM 1921 O O . LEU A 1 249 ? -43.518 -0.252 10.369 1.00 24.02 249 LEU A O 1
ATOM 1926 N N . VAL A 1 250 ? -41.645 0.350 11.482 1.00 23.71 250 VAL A N 1
ATOM 1927 C CA . VAL A 1 250 ? -42.139 1.693 11.861 1.00 22.24 250 VAL A CA 1
ATOM 1928 C C . VAL A 1 250 ? -42.310 2.535 10.572 1.00 24.82 250 VAL A C 1
ATOM 1929 O O . VAL A 1 250 ? -43.340 3.165 10.396 1.00 24.62 250 VAL A O 1
ATOM 1933 N N . THR A 1 251 ? -41.320 2.533 9.670 1.00 24.07 251 THR A N 1
ATOM 1934 C CA . THR A 1 251 ? -41.436 3.325 8.429 1.00 23.68 251 THR A CA 1
ATOM 1935 C C . THR A 1 251 ? -42.598 2.934 7.567 1.00 28.04 251 THR A C 1
ATOM 1936 O O . THR A 1 251 ? -43.334 3.778 7.044 1.00 29.60 251 THR A O 1
ATOM 1940 N N . LYS A 1 252 ? -42.753 1.654 7.356 1.00 26.77 252 LYS A N 1
ATOM 1941 C CA . LYS A 1 252 ? -43.810 1.204 6.495 1.00 26.84 252 LYS A CA 1
ATOM 1942 C C . LYS A 1 252 ? -45.169 1.091 7.163 1.00 33.40 252 LYS A C 1
ATOM 1943 O O . LYS A 1 252 ? -46.179 1.446 6.550 1.00 35.24 252 LYS A O 1
ATOM 1949 N N . TYR A 1 253 ? -45.219 0.558 8.368 1.00 29.59 253 TYR A N 1
ATOM 1950 C CA . TYR A 1 253 ? -46.509 0.293 9.019 1.00 29.26 253 TYR A CA 1
ATOM 1951 C C . TYR A 1 253 ? -46.802 1.063 10.282 1.00 30.27 253 TYR A C 1
ATOM 1952 O O . TYR A 1 253 ? -47.847 0.843 10.877 1.00 31.15 253 TYR A O 1
ATOM 1961 N N . GLY A 1 254 ? -45.935 1.972 10.673 1.00 29.10 254 GLY A N 1
ATOM 1962 C CA . GLY A 1 254 ? -46.152 2.769 11.880 1.00 26.73 254 GLY A CA 1
ATOM 1963 C C . GLY A 1 254 ? -45.935 1.975 13.152 1.00 29.90 254 GLY A C 1
ATOM 1964 O O . GLY A 1 254 ? -45.676 0.769 13.126 1.00 28.98 254 GLY A O 1
ATOM 1965 N N . LEU A 1 255 ? -46.062 2.635 14.270 1.00 28.37 255 LEU A N 1
ATOM 1966 C CA . LEU A 1 255 ? -45.872 1.954 15.559 1.00 29.49 255 LEU A CA 1
ATOM 1967 C C . LEU A 1 255 ? -46.901 0.859 15.796 1.00 31.77 255 LEU A C 1
ATOM 1968 O O . LEU A 1 255 ? -46.617 -0.137 16.454 1.00 30.85 255 LEU A O 1
ATOM 1973 N N . GLU A 1 256 ? -48.108 1.057 15.295 1.00 27.63 256 GLU A N 1
ATOM 1974 C CA . GLU A 1 256 ? -49.152 0.069 15.481 1.00 30.30 256 GLU A CA 1
ATOM 1975 C C . GLU A 1 256 ? -48.785 -1.203 14.725 1.00 27.84 256 GLU A C 1
ATOM 1976 O O . GLU A 1 256 ? -49.031 -2.267 15.224 1.00 26.69 256 GLU A O 1
ATOM 1982 N N . GLY A 1 257 ? -48.183 -1.076 13.554 1.00 25.81 257 GLY A N 1
ATOM 1983 C CA . GLY A 1 257 ? -47.781 -2.223 12.762 1.00 23.16 257 GLY A CA 1
ATOM 1984 C C . GLY A 1 257 ? -46.616 -2.933 13.435 1.00 28.80 257 GLY A C 1
ATOM 1985 O O . GLY A 1 257 ? -46.597 -4.153 13.521 1.00 31.93 257 GLY A O 1
ATOM 1986 N N . LEU A 1 258 ? -45.661 -2.166 13.940 1.00 26.81 258 LEU A N 1
ATOM 1987 C CA . LEU A 1 258 ? -44.491 -2.677 14.644 1.00 25.31 258 LEU A CA 1
ATOM 1988 C C . LEU A 1 258 ? -44.924 -3.563 15.796 1.00 31.26 258 LEU A C 1
ATOM 1989 O O . LEU A 1 258 ? -44.406 -4.670 15.960 1.00 28.31 258 LEU A O 1
ATOM 1994 N N . ILE A 1 259 ? -45.865 -3.062 16.602 1.00 29.37 259 ILE A N 1
ATOM 1995 C CA . ILE A 1 259 ? -46.364 -3.792 17.764 1.00 28.69 259 ILE A CA 1
ATOM 1996 C C . ILE A 1 259 ? -47.112 -5.077 17.342 1.00 36.37 259 ILE A C 1
ATOM 1997 O O . ILE A 1 259 ? -46.845 -6.134 17.900 1.00 33.98 259 ILE A O 1
ATOM 2002 N N . LYS A 1 260 ? -48.036 -4.991 16.367 1.00 31.08 260 LYS A N 1
ATOM 2003 C CA A LYS A 1 260 ? -48.788 -6.169 15.930 0.50 29.63 260 LYS A CA 1
ATOM 2004 C CA B LYS A 1 260 ? -48.785 -6.168 15.934 0.50 29.67 260 LYS A CA 1
ATOM 2005 C C . LYS A 1 260 ? -47.909 -7.225 15.268 1.00 34.06 260 LYS A C 1
ATOM 2006 O O . LYS A 1 260 ? -48.082 -8.422 15.511 1.00 30.47 260 LYS A O 1
ATOM 2017 N N . LEU A 1 261 ? -47.002 -6.809 14.413 1.00 30.13 261 LEU A N 1
ATOM 2018 C CA . LEU A 1 261 ? -46.173 -7.799 13.735 1.00 29.44 261 LEU A CA 1
ATOM 2019 C C . LEU A 1 261 ? -45.072 -8.434 14.587 1.00 29.13 261 LEU A C 1
ATOM 2020 O O . LEU A 1 261 ? -44.866 -9.627 14.449 1.00 30.21 261 LEU A O 1
ATOM 2025 N N . LEU A 1 262 ? -44.370 -7.695 15.462 1.00 28.18 262 LEU A N 1
ATOM 2026 C CA . LEU A 1 262 ? -43.311 -8.357 16.247 1.00 29.03 262 LEU A CA 1
ATOM 2027 C C . LEU A 1 262 ? -43.871 -9.305 17.323 1.00 35.44 262 LEU A C 1
ATOM 2028 O O . LEU A 1 262 ? -43.255 -10.345 17.624 1.00 34.40 262 LEU A O 1
ATOM 2033 N N . ASN A 1 263 ? -45.028 -8.939 17.907 1.00 33.93 263 ASN A N 1
ATOM 2034 C CA . ASN A 1 263 ? -45.701 -9.694 18.974 1.00 29.11 263 ASN A CA 1
ATOM 2035 C C . ASN A 1 263 ? -44.945 -9.487 20.305 1.00 31.42 263 ASN A C 1
ATOM 2036 O O . ASN A 1 263 ? -43.890 -10.091 20.567 1.00 28.93 263 ASN A O 1
ATOM 2041 N N . VAL A 1 264 ? -45.496 -8.623 21.148 1.00 29.37 264 VAL A N 1
ATOM 2042 C CA . VAL A 1 264 ? -44.890 -8.289 22.454 1.00 31.88 264 VAL A CA 1
ATOM 2043 C C . VAL A 1 264 ? -44.756 -9.562 23.331 1.00 33.16 264 VAL A C 1
ATOM 2044 O O . VAL A 1 264 ? -43.727 -9.799 23.963 1.00 30.60 264 VAL A O 1
ATOM 2048 N N . ASP A 1 265 ? -45.799 -10.367 23.369 1.00 30.16 265 ASP A N 1
ATOM 2049 C CA . ASP A 1 265 ? -45.773 -11.605 24.166 1.00 28.31 265 ASP A CA 1
ATOM 2050 C C . ASP A 1 265 ? -44.622 -12.499 23.733 1.00 30.85 265 ASP A C 1
ATOM 2051 O O . ASP A 1 265 ? -43.946 -13.073 24.582 1.00 25.64 265 ASP A O 1
ATOM 2056 N N . ALA A 1 266 ? -44.413 -12.626 22.423 1.00 27.33 266 ALA A N 1
ATOM 2057 C CA . ALA A 1 266 ? -43.338 -13.456 21.872 1.00 24.93 266 ALA A CA 1
ATOM 2058 C C . ALA A 1 266 ? -42.005 -12.874 22.236 1.00 27.88 266 ALA A C 1
ATOM 2059 O O . ALA A 1 266 ? -41.112 -13.603 22.630 1.00 28.07 266 ALA A O 1
ATOM 2061 N N . MET A 1 267 ? -41.842 -11.541 22.090 1.00 24.57 267 MET A N 1
ATOM 2062 C CA . MET A 1 267 ? -40.588 -10.928 22.419 1.00 23.29 267 MET A CA 1
ATOM 2063 C C . MET A 1 267 ? -40.299 -11.139 23.890 1.00 24.22 267 MET A C 1
ATOM 2064 O O . MET A 1 267 ? -39.205 -11.522 24.247 1.00 26.56 267 MET A O 1
ATOM 2069 N N . LYS A 1 268 ? -41.283 -10.915 24.756 1.00 25.49 268 LYS A N 1
ATOM 2070 C CA . LYS A 1 268 ? -41.049 -11.091 26.190 1.00 24.61 268 LYS A CA 1
ATOM 2071 C C . LYS A 1 268 ? -40.623 -12.524 26.550 1.00 31.67 268 LYS A C 1
ATOM 2072 O O . LYS A 1 268 ? -39.737 -12.710 27.377 1.00 34.11 268 LYS A O 1
ATOM 2078 N N . ALA A 1 269 ? -41.275 -13.519 25.947 1.00 26.43 269 ALA A N 1
ATOM 2079 C CA . ALA A 1 269 ? -40.988 -14.929 26.194 1.00 27.62 269 ALA A CA 1
ATOM 2080 C C . ALA A 1 269 ? -39.584 -15.255 25.729 1.00 29.53 269 ALA A C 1
ATOM 2081 O O . ALA A 1 269 ? -38.786 -15.770 26.506 1.00 28.58 269 ALA A O 1
ATOM 2083 N N . SER A 1 270 ? -39.275 -14.934 24.466 1.00 29.17 270 SER A N 1
ATOM 2084 C CA . SER A 1 270 ? -37.953 -15.181 23.877 1.00 26.39 270 SER A CA 1
ATOM 2085 C C . SER A 1 270 ? -36.821 -14.526 24.713 1.00 28.07 270 SER A C 1
ATOM 2086 O O . SER A 1 270 ? -35.781 -15.152 24.944 1.00 29.47 270 SER A O 1
ATOM 2089 N N . LEU A 1 271 ? -37.034 -13.284 25.153 1.00 25.84 271 LEU A N 1
ATOM 2090 C CA . LEU A 1 271 ? -36.043 -12.512 25.927 1.00 25.40 271 LEU A CA 1
ATOM 2091 C C . LEU A 1 271 ? -35.656 -13.181 27.240 1.00 29.84 271 LEU A C 1
ATOM 2092 O O . LEU A 1 271 ? -34.522 -13.008 27.703 1.00 28.36 271 LEU A O 1
ATOM 2097 N N . GLN A 1 272 ? -36.545 -13.970 27.825 1.00 27.94 272 GLN A N 1
ATOM 2098 C CA . GLN A 1 272 ? -36.224 -14.637 29.090 1.00 27.37 272 GLN A CA 1
ATOM 2099 C C . GLN A 1 272 ? -34.964 -15.512 28.991 1.00 32.03 272 GLN A C 1
ATOM 2100 O O . GLN A 1 272 ? -34.198 -15.607 29.958 1.00 30.18 272 GLN A O 1
ATOM 2106 N N . SER A 1 273 ? -34.741 -16.135 27.839 1.00 30.16 273 SER A N 1
ATOM 2107 C CA . SER A 1 273 ? -33.604 -17.029 27.652 1.00 30.19 273 SER A CA 1
ATOM 2108 C C . SER A 1 273 ? -32.303 -16.299 27.358 1.00 33.29 273 SER A C 1
ATOM 2109 O O . SER A 1 273 ? -31.267 -16.940 27.233 1.00 30.57 273 SER A O 1
ATOM 2112 N N . MET A 1 274 ? -32.343 -14.971 27.261 1.00 31.11 274 MET A N 1
ATOM 2113 C CA . MET A 1 274 ? -31.112 -14.221 27.014 1.00 27.00 274 MET A CA 1
ATOM 2114 C C . MET A 1 274 ? -30.734 -13.414 28.263 1.00 31.53 274 MET A C 1
ATOM 2115 O O . MET A 1 274 ? -29.802 -12.601 28.219 1.00 31.88 274 MET A O 1
ATOM 2120 N N . ILE A 1 275 ? -31.449 -13.640 29.404 1.00 32.66 275 ILE A N 1
ATOM 2121 C CA . ILE A 1 275 ? -31.122 -12.980 30.673 1.00 33.70 275 ILE A CA 1
ATOM 2122 C C . ILE A 1 275 ? -30.139 -13.993 31.289 1.00 37.75 275 ILE A C 1
ATOM 2123 O O . ILE A 1 275 ? -30.544 -14.879 32.051 1.00 36.55 275 ILE A O 1
ATOM 2128 N N . LEU A 1 276 ? -28.859 -13.895 30.905 1.00 38.62 276 LEU A N 1
ATOM 2129 C CA . LEU A 1 276 ? -27.826 -14.847 31.350 1.00 40.44 276 LEU A CA 1
ATOM 2130 C C . LEU A 1 276 ? -26.948 -14.375 32.523 1.00 47.65 276 LEU A C 1
ATOM 2131 O O . LEU A 1 276 ? -26.434 -15.224 33.246 1.00 44.78 276 LEU A O 1
ATOM 2136 N N . ASP A 1 277 ? -26.790 -13.054 32.732 1.00 46.69 277 ASP A N 1
ATOM 2137 C CA . ASP A 1 277 ? -26.008 -12.516 33.861 1.00 46.60 277 ASP A CA 1
ATOM 2138 C C . ASP A 1 277 ? -26.694 -11.234 34.287 1.00 49.68 277 ASP A C 1
ATOM 2139 O O . ASP A 1 277 ? -26.364 -10.152 33.784 1.00 49.96 277 ASP A O 1
ATOM 2144 N N . LYS A 1 278 ? -27.660 -11.353 35.205 1.00 45.28 278 LYS A N 1
ATOM 2145 C CA . LYS A 1 278 ? -28.433 -10.215 35.687 1.00 46.06 278 LYS A CA 1
ATOM 2146 C C . LYS A 1 278 ? -27.586 -8.997 36.027 1.00 50.79 278 LYS A C 1
ATOM 2147 O O . LYS A 1 278 ? -27.949 -7.892 35.626 1.00 47.91 278 LYS A O 1
ATOM 2153 N N . ASN A 1 279 ? -26.463 -9.181 36.758 1.00 49.81 279 ASN A N 1
ATOM 2154 C CA . ASN A 1 279 ? -25.614 -8.043 37.117 1.00 50.05 279 ASN A CA 1
ATOM 2155 C C . ASN A 1 279 ? -25.000 -7.336 35.911 1.00 49.86 279 ASN A C 1
ATOM 2156 O O . ASN A 1 279 ? -24.837 -6.114 35.946 1.00 50.59 279 ASN A O 1
ATOM 2161 N N . GLU A 1 280 ? -24.673 -8.075 34.847 1.00 45.14 280 GLU A N 1
ATOM 2162 C CA . GLU A 1 280 ? -24.064 -7.462 33.661 1.00 42.51 280 GLU A CA 1
ATOM 2163 C C . GLU A 1 280 ? -25.049 -7.108 32.558 1.00 41.31 280 GLU A C 1
ATOM 2164 O O . GLU A 1 280 ? -24.623 -6.684 31.473 1.00 38.83 280 GLU A O 1
ATOM 2170 N N . GLN A 1 281 ? -26.359 -7.249 32.812 1.00 34.32 281 GLN A N 1
ATOM 2171 C CA . GLN A 1 281 ? -27.353 -6.915 31.793 1.00 33.17 281 GLN A CA 1
ATOM 2172 C C . GLN A 1 281 ? -28.422 -5.937 32.295 1.00 32.75 281 GLN A C 1
ATOM 2173 O O . GLN A 1 281 ? -29.602 -6.281 32.272 1.00 29.82 281 GLN A O 1
ATOM 2179 N N . PRO A 1 282 ? -28.043 -4.711 32.718 1.00 33.61 282 PRO A N 1
ATOM 2180 C CA . PRO A 1 282 ? -29.054 -3.733 33.199 1.00 33.02 282 PRO A CA 1
ATOM 2181 C C . PRO A 1 282 ? -30.184 -3.416 32.220 1.00 31.52 282 PRO A C 1
ATOM 2182 O O . PRO A 1 282 ? -31.334 -3.387 32.616 1.00 31.85 282 PRO A O 1
ATOM 2186 N N . LEU A 1 283 ? -29.860 -3.140 30.960 1.00 24.88 283 LEU A N 1
ATOM 2187 C CA . LEU A 1 283 ? -30.911 -2.832 29.994 1.00 25.69 283 LEU A CA 1
ATOM 2188 C C . LEU A 1 283 ? -31.813 -4.020 29.697 1.00 28.56 283 LEU A C 1
ATOM 2189 O O . LEU A 1 283 ? -33.018 -3.834 29.603 1.00 31.93 283 LEU A O 1
ATOM 2194 N N . THR A 1 284 ? -31.264 -5.246 29.560 1.00 26.69 284 THR A N 1
ATOM 2195 C CA . THR A 1 284 ? -32.130 -6.404 29.252 1.00 27.56 284 THR A CA 1
ATOM 2196 C C . THR A 1 284 ? -33.159 -6.554 30.366 1.00 28.39 284 THR A C 1
ATOM 2197 O O . THR A 1 284 ? -34.385 -6.637 30.143 1.00 24.56 284 THR A O 1
ATOM 2201 N N . VAL A 1 285 ? -32.649 -6.551 31.593 1.00 26.61 285 VAL A N 1
ATOM 2202 C CA . VAL A 1 285 ? -33.526 -6.688 32.751 1.00 28.08 285 VAL A CA 1
ATOM 2203 C C . VAL A 1 285 ? -34.551 -5.547 32.833 1.00 33.71 285 VAL A C 1
ATOM 2204 O O . VAL A 1 285 ? -35.732 -5.790 33.102 1.00 34.98 285 VAL A O 1
ATOM 2208 N N . THR A 1 286 ? -34.109 -4.311 32.595 1.00 32.51 286 THR A N 1
ATOM 2209 C CA . THR A 1 286 ? -35.009 -3.172 32.647 1.00 32.44 286 THR A CA 1
ATOM 2210 C C . THR A 1 286 ? -36.045 -3.288 31.530 1.00 33.43 286 THR A C 1
ATOM 2211 O O . THR A 1 286 ? -37.216 -3.007 31.754 1.00 34.15 286 THR A O 1
ATOM 2215 N N . ALA A 1 287 ? -35.621 -3.668 30.320 1.00 30.05 287 ALA A N 1
ATOM 2216 C CA . ALA A 1 287 ? -36.549 -3.798 29.199 1.00 25.51 287 ALA A CA 1
ATOM 2217 C C . ALA A 1 287 ? -37.550 -4.911 29.453 1.00 34.26 287 ALA A C 1
ATOM 2218 O O . ALA A 1 287 ? -38.739 -4.745 29.193 1.00 34.69 287 ALA A O 1
ATOM 2220 N N . SER A 1 288 ? -37.082 -6.038 29.983 1.00 30.93 288 SER A N 1
ATOM 2221 C CA . SER A 1 288 ? -37.969 -7.150 30.281 1.00 32.39 288 SER A CA 1
ATOM 2222 C C . SER A 1 288 ? -39.056 -6.677 31.227 1.00 37.87 288 SER A C 1
ATOM 2223 O O . SER A 1 288 ? -40.224 -6.970 31.004 1.00 33.82 288 SER A O 1
ATOM 2226 N N . LYS A 1 289 ? -38.677 -5.931 32.282 1.00 38.07 289 LYS A N 1
ATOM 2227 C CA . LYS A 1 289 ? -39.657 -5.432 33.255 1.00 39.43 289 LYS A CA 1
ATOM 2228 C C . LYS A 1 289 ? -40.696 -4.547 32.554 1.00 41.40 289 LYS A C 1
ATOM 2229 O O . LYS A 1 289 ? -41.892 -4.682 32.797 1.00 41.62 289 LYS A O 1
ATOM 2235 N N . LEU A 1 290 ? -40.250 -3.673 31.662 1.00 40.37 290 LEU A N 1
ATOM 2236 C CA . LEU A 1 290 ? -41.163 -2.793 30.938 1.00 39.13 290 LEU A CA 1
ATOM 2237 C C . LEU A 1 290 ? -42.139 -3.556 30.050 1.00 41.17 290 LEU A C 1
ATOM 2238 O O . LEU A 1 290 ? -43.310 -3.172 29.982 1.00 42.56 290 LEU A O 1
ATOM 2243 N N . LEU A 1 291 ? -41.678 -4.630 29.373 1.00 33.13 291 LEU A N 1
ATOM 2244 C CA . LEU A 1 291 ? -42.557 -5.395 28.488 1.00 32.88 291 LEU A CA 1
ATOM 2245 C C . LEU A 1 291 ? -43.704 -6.016 29.262 1.00 37.93 291 LEU A C 1
ATOM 2246 O O . LEU A 1 291 ? -44.763 -6.223 28.683 1.00 37.21 291 LEU A O 1
ATOM 2251 N N . GLU A 1 292 ? -43.501 -6.316 30.558 1.00 35.11 292 GLU A N 1
ATOM 2252 C CA . GLU A 1 292 ? -44.538 -6.927 31.392 1.00 37.85 292 GLU A CA 1
ATOM 2253 C C . GLU A 1 292 ? -45.805 -6.084 31.541 1.00 45.83 292 GLU A C 1
ATOM 2254 O O . GLU A 1 292 ? -46.897 -6.646 31.622 1.00 47.69 292 GLU A O 1
ATOM 2260 N N . LYS A 1 293 ? -45.683 -4.758 31.610 1.00 45.11 293 LYS A N 1
ATOM 2261 C CA . LYS A 1 293 ? -46.866 -3.906 31.773 1.00 47.51 293 LYS A CA 1
ATOM 2262 C C . LYS A 1 293 ? -46.984 -2.960 30.606 1.00 46.47 293 LYS A C 1
ATOM 2263 O O . LYS A 1 293 ? -47.650 -1.936 30.724 1.00 45.76 293 LYS A O 1
ATOM 2269 N N . ILE A 1 294 ? -46.346 -3.283 29.479 1.00 41.19 294 ILE A N 1
ATOM 2270 C CA . ILE A 1 294 ? -46.361 -2.387 28.332 1.00 43.59 294 ILE A CA 1
ATOM 2271 C C . ILE A 1 294 ? -47.756 -1.997 27.862 1.00 53.43 294 ILE A C 1
ATOM 2272 O O . ILE A 1 294 ? -47.954 -0.842 27.501 1.00 54.75 294 ILE A O 1
ATOM 2277 N N . GLU A 1 295 ? -48.708 -2.928 27.873 1.00 55.18 295 GLU A N 1
ATOM 2278 C CA . GLU A 1 295 ? -50.089 -2.679 27.441 1.00 57.37 295 GLU A CA 1
ATOM 2279 C C . GLU A 1 295 ? -50.845 -1.625 28.271 1.00 63.55 295 GLU A C 1
ATOM 2280 O O . GLU A 1 295 ? -51.730 -0.963 27.736 1.00 65.87 295 GLU A O 1
ATOM 2286 N N . GLU A 1 296 ? -50.514 -1.466 29.558 1.00 58.05 296 GLU A N 1
ATOM 2287 C CA . GLU A 1 296 ? -51.190 -0.490 30.413 1.00 57.70 296 GLU A CA 1
ATOM 2288 C C . GLU A 1 296 ? -50.708 0.926 30.117 1.00 61.99 296 GLU A C 1
ATOM 2289 O O . GLU A 1 296 ? -51.461 1.886 30.279 1.00 62.14 296 GLU A O 1
ATOM 2295 N N . THR A 1 297 ? -49.439 1.046 29.698 1.00 55.07 297 THR A N 1
ATOM 2296 C CA . THR A 1 297 ? -48.775 2.318 29.405 1.00 51.20 297 THR A CA 1
ATOM 2297 C C . THR A 1 297 ? -49.160 2.931 28.046 1.00 46.69 297 THR A C 1
ATOM 2298 O O . THR A 1 297 ? -49.191 4.163 27.925 1.00 44.21 297 THR A O 1
ATOM 2302 N N . ILE A 1 298 ? -49.447 2.085 27.027 1.00 38.89 298 ILE A N 1
ATOM 2303 C CA . ILE A 1 298 ? -49.807 2.551 25.677 1.00 37.34 298 ILE A CA 1
ATOM 2304 C C . ILE A 1 298 ? -51.098 1.925 25.139 1.00 45.90 298 ILE A C 1
ATOM 2305 O O . ILE A 1 298 ? -51.110 1.391 24.033 1.00 45.52 298 ILE A O 1
ATOM 2310 N N . PRO A 1 299 ? -52.223 2.018 25.883 1.00 45.90 299 PRO A N 1
ATOM 2311 C CA . PRO A 1 299 ? -53.484 1.422 25.396 1.00 45.29 299 PRO A CA 1
ATOM 2312 C C . PRO A 1 299 ? -53.922 1.915 24.026 1.00 45.85 299 PRO A C 1
ATOM 2313 O O . PRO A 1 299 ? -54.469 1.149 23.232 1.00 49.21 299 PRO A O 1
ATOM 2317 N N . GLU A 1 300 ? -53.700 3.184 23.747 1.00 36.51 300 GLU A N 1
ATOM 2318 C CA . GLU A 1 300 ? -54.081 3.739 22.457 1.00 36.38 300 GLU A CA 1
ATOM 2319 C C . GLU A 1 300 ? -53.370 3.017 21.316 1.00 38.13 300 GLU A C 1
ATOM 2320 O O . GLU A 1 300 ? -53.980 2.815 20.268 1.00 37.31 300 GLU A O 1
ATOM 2326 N N . LEU A 1 301 ? -52.085 2.630 21.504 1.00 35.11 301 LEU A N 1
ATOM 2327 C CA . LEU A 1 301 ? -51.333 1.931 20.462 1.00 34.26 301 LEU A CA 1
ATOM 2328 C C . LEU A 1 301 ? -51.739 0.481 20.362 1.00 39.72 301 LEU A C 1
ATOM 2329 O O . LEU A 1 301 ? -51.802 -0.063 19.253 1.00 36.97 301 LEU A O 1
ATOM 2334 N N . ILE A 1 302 ? -51.994 -0.155 21.528 1.00 38.26 302 ILE A N 1
ATOM 2335 C CA . ILE A 1 302 ? -52.415 -1.549 21.619 1.00 39.64 302 ILE A CA 1
ATOM 2336 C C . ILE A 1 302 ? -53.733 -1.674 20.867 1.00 45.46 302 ILE A C 1
ATOM 2337 O O . ILE A 1 302 ? -53.942 -2.677 20.202 1.00 49.59 302 ILE A O 1
ATOM 2342 N N . LYS A 1 303 ? -54.610 -0.662 20.949 1.00 42.64 303 LYS A N 1
ATOM 2343 C CA . LYS A 1 303 ? -55.890 -0.685 20.249 1.00 42.57 303 LYS A CA 1
ATOM 2344 C C . LYS A 1 303 ? -55.667 -0.564 18.733 1.00 44.68 303 LYS A C 1
ATOM 2345 O O . LYS A 1 303 ? -56.293 -1.290 17.960 1.00 45.17 303 LYS A O 1
ATOM 2351 N N . GLU A 1 304 ? -54.766 0.324 18.294 1.00 41.95 304 GLU A N 1
ATOM 2352 C CA . GLU A 1 304 ? -54.490 0.461 16.855 1.00 40.13 304 GLU A CA 1
ATOM 2353 C C . GLU A 1 304 ? -53.902 -0.877 16.338 1.00 41.22 304 GLU A C 1
ATOM 2354 O O . GLU A 1 304 ? -54.287 -1.354 15.270 1.00 40.99 304 GLU A O 1
ATOM 2360 N N . ALA A 1 305 ? -52.984 -1.481 17.105 1.00 38.38 305 ALA A N 1
ATOM 2361 C CA . ALA A 1 305 ? -52.346 -2.753 16.721 1.00 38.21 305 ALA A CA 1
ATOM 2362 C C . ALA A 1 305 ? -53.374 -3.847 16.528 1.00 42.61 305 ALA A C 1
ATOM 2363 O O . ALA A 1 305 ? -53.253 -4.648 15.604 1.00 42.02 305 ALA A O 1
ATOM 2365 N N . GLU A 1 306 ? -54.407 -3.877 17.373 1.00 44.28 306 GLU A N 1
ATOM 2366 C CA . GLU A 1 306 ? -55.461 -4.881 17.259 1.00 44.41 306 GLU A CA 1
ATOM 2367 C C . GLU A 1 306 ? -56.266 -4.694 15.957 1.00 49.58 306 GLU A C 1
ATOM 2368 O O . GLU A 1 306 ? -56.753 -5.668 15.401 1.00 51.92 306 GLU A O 1
ATOM 2374 N N . ASN A 1 307 ? -56.395 -3.460 15.455 1.00 44.06 307 ASN A N 1
ATOM 2375 C CA . ASN A 1 307 ? -57.138 -3.222 14.209 1.00 45.44 307 ASN A CA 1
ATOM 2376 C C . ASN A 1 307 ? -56.196 -3.110 12.978 1.00 48.75 307 ASN A C 1
ATOM 2377 O O . ASN A 1 307 ? -56.644 -2.720 11.899 1.00 47.93 307 ASN A O 1
ATOM 2382 N N . PHE A 1 308 ? -54.900 -3.455 13.141 1.00 43.97 308 PHE A N 1
ATOM 2383 C CA . PHE A 1 308 ? -53.901 -3.349 12.071 1.00 39.72 308 PHE A CA 1
ATOM 2384 C C . PHE A 1 308 ? -53.796 -4.547 11.189 1.00 40.15 308 PHE A C 1
ATOM 2385 O O . PHE A 1 308 ? -53.858 -5.666 11.672 1.00 39.84 308 PHE A O 1
ATOM 2393 N N . SER A 1 309 ? -53.562 -4.321 9.898 1.00 37.31 309 SER A N 1
ATOM 2394 C CA . SER A 1 309 ? -53.368 -5.413 8.947 1.00 39.10 309 SER A CA 1
ATOM 2395 C C . SER A 1 309 ? -52.359 -4.920 7.901 1.00 42.22 309 SER A C 1
ATOM 2396 O O . SER A 1 309 ? -52.525 -3.798 7.416 1.00 40.70 309 SER A O 1
ATOM 2399 N N . PRO A 1 310 ? -51.290 -5.672 7.544 1.00 37.20 310 PRO A N 1
ATOM 2400 C CA . PRO A 1 310 ? -50.352 -5.140 6.539 1.00 36.91 310 PRO A CA 1
ATOM 2401 C C . PRO A 1 310 ? -51.016 -5.070 5.159 1.00 42.86 310 PRO A C 1
ATOM 2402 O O . PRO A 1 310 ? -51.528 -6.072 4.686 1.00 41.88 310 PRO A O 1
ATOM 2406 N N . SER A 1 311 ? -51.011 -3.901 4.526 1.00 41.54 311 SER A N 1
ATOM 2407 C CA . SER A 1 311 ? -51.637 -3.714 3.203 1.00 44.03 311 SER A CA 1
ATOM 2408 C C . SER A 1 311 ? -50.855 -4.395 2.091 1.00 52.50 311 SER A C 1
ATOM 2409 O O . SER A 1 311 ? -51.454 -4.940 1.175 1.00 55.45 311 SER A O 1
ATOM 2412 N N . GLU A 1 312 ? -49.518 -4.358 2.161 1.00 50.08 312 GLU A N 1
ATOM 2413 C CA . GLU A 1 312 ? -48.696 -4.990 1.152 1.00 50.54 312 GLU A CA 1
ATOM 2414 C C . GLU A 1 312 ? -47.418 -5.567 1.773 1.00 54.47 312 GLU A C 1
ATOM 2415 O O . GLU A 1 312 ? -46.953 -5.107 2.825 1.00 51.96 312 GLU A O 1
ATOM 2421 N N . PRO A 1 313 ? -46.835 -6.585 1.119 1.00 48.76 313 PRO A N 1
ATOM 2422 C CA . PRO A 1 313 ? -45.609 -7.187 1.657 1.00 46.01 313 PRO A CA 1
ATOM 2423 C C . PRO A 1 313 ? -44.366 -6.331 1.491 1.00 46.61 313 PRO A C 1
ATOM 2424 O O . PRO A 1 313 ? -44.334 -5.421 0.669 1.00 44.28 313 PRO A O 1
ATOM 2428 N N . THR A 1 314 ? -43.334 -6.636 2.274 1.00 38.45 314 THR A N 1
ATOM 2429 C CA . THR A 1 314 ? -42.055 -5.948 2.199 1.00 37.68 314 THR A CA 1
ATOM 2430 C C . THR A 1 314 ? -40.980 -6.808 2.817 1.00 36.57 314 THR A C 1
ATOM 2431 O O . THR A 1 314 ? -41.270 -7.810 3.485 1.00 37.48 314 THR A O 1
ATOM 2435 N N . TYR A 1 315 ? -39.750 -6.403 2.581 1.00 29.39 315 TYR A N 1
ATOM 2436 C CA . TYR A 1 315 ? -38.542 -7.036 3.067 1.00 31.65 315 TYR A CA 1
ATOM 2437 C C . TYR A 1 315 ? -38.029 -6.191 4.229 1.00 39.93 315 TYR A C 1
ATOM 2438 O O . TYR A 1 315 ? -37.180 -5.303 4.025 1.00 45.57 315 TYR A O 1
ATOM 2447 N N . THR A 1 316 ? -38.531 -6.458 5.443 1.00 26.80 316 THR A N 1
ATOM 2448 C CA . THR A 1 316 ? -38.116 -5.650 6.596 1.00 29.54 316 THR A CA 1
ATOM 2449 C C . THR A 1 316 ? -36.637 -5.686 6.941 1.00 28.88 316 THR A C 1
ATOM 2450 O O . THR A 1 316 ? -36.147 -4.721 7.495 1.00 27.75 316 THR A O 1
ATOM 2454 N N . SER A 1 317 ? -35.938 -6.767 6.648 1.00 26.73 317 SER A N 1
ATOM 2455 C CA . SER A 1 317 ? -34.510 -6.938 6.979 1.00 25.08 317 SER A CA 1
ATOM 2456 C C . SER A 1 317 ? -33.568 -6.535 5.857 1.00 31.18 317 SER A C 1
ATOM 2457 O O . SER A 1 317 ? -32.345 -6.685 6.003 1.00 31.70 317 SER A O 1
ATOM 2460 N N . ALA A 1 318 ? -34.084 -6.052 4.736 1.00 29.73 318 ALA A N 1
ATOM 2461 C CA . ALA A 1 318 ? -33.171 -5.686 3.657 1.00 31.86 318 ALA A CA 1
ATOM 2462 C C . ALA A 1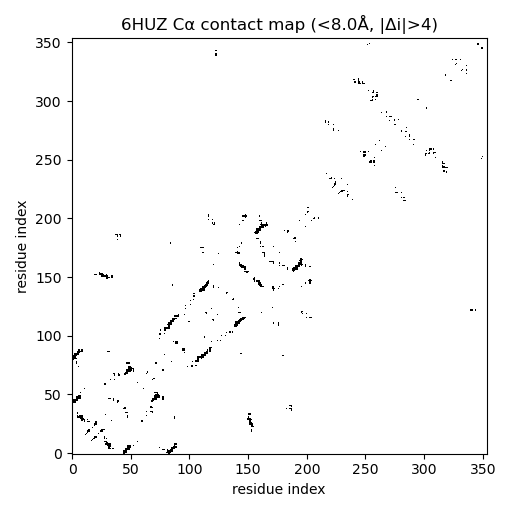 318 ? -32.182 -4.584 4.135 1.00 29.64 318 ALA A C 1
ATOM 2463 O O . ALA A 1 318 ? -32.608 -3.509 4.570 1.00 26.78 318 ALA A O 1
ATOM 2465 N N . PRO A 1 319 ? -30.860 -4.858 4.098 1.00 28.52 319 PRO A N 1
ATOM 2466 C CA . PRO A 1 319 ? -29.882 -3.870 4.576 1.00 26.31 319 PRO A CA 1
ATOM 2467 C C . PRO A 1 319 ? -29.752 -2.636 3.694 1.00 27.74 319 PRO A C 1
ATOM 2468 O O . PRO A 1 319 ? -29.230 -2.699 2.583 1.00 31.43 319 PRO A O 1
ATOM 2472 N N . SER A 1 320 ? -30.215 -1.496 4.203 1.00 25.51 320 SER A N 1
ATOM 2473 C CA A SER A 1 320 ? -30.146 -0.231 3.459 0.50 26.09 320 SER A CA 1
ATOM 2474 C CA B SER A 1 320 ? -30.160 -0.232 3.493 0.50 26.24 320 SER A CA 1
ATOM 2475 C C . SER A 1 320 ? -28.830 0.026 2.739 1.00 31.38 320 SER A C 1
ATOM 2476 O O . SER A 1 320 ? -28.852 0.268 1.535 1.00 30.13 320 SER A O 1
ATOM 2481 N N . PRO A 1 321 ? -27.654 0.000 3.404 1.00 31.62 321 PRO A N 1
ATOM 2482 C CA . PRO A 1 321 ? -26.398 0.282 2.664 1.00 33.99 321 PRO A CA 1
ATOM 2483 C C . PRO A 1 321 ? -26.164 -0.597 1.436 1.00 40.30 321 PRO A C 1
ATOM 2484 O O . PRO A 1 321 ? -25.587 -0.096 0.456 1.00 41.69 321 PRO A O 1
ATOM 2488 N N . MET A 1 322 ? -26.627 -1.863 1.460 1.00 35.57 322 MET A N 1
ATOM 2489 C CA . MET A 1 322 ? -26.508 -2.768 0.317 1.00 36.84 322 MET A CA 1
ATOM 2490 C C . MET A 1 322 ? -27.470 -2.316 -0.790 1.00 37.76 322 MET A C 1
ATOM 2491 O O . MET A 1 322 ? -27.081 -2.305 -1.956 1.00 37.82 322 MET A O 1
ATOM 2496 N N . LEU A 1 323 ? -28.724 -1.960 -0.444 1.00 32.44 323 LEU A N 1
ATOM 2497 C CA . LEU A 1 323 ? -29.692 -1.471 -1.445 1.00 32.75 323 LEU A CA 1
ATOM 2498 C C . LEU A 1 323 ? -29.165 -0.130 -2.021 1.00 33.65 323 LEU A C 1
ATOM 2499 O O . LEU A 1 323 ? -29.320 0.152 -3.203 1.00 32.83 323 LEU A O 1
ATOM 2504 N N . VAL A 1 324 ? -28.559 0.699 -1.172 1.00 27.12 324 VAL A N 1
ATOM 2505 C CA . VAL A 1 324 ? -28.024 1.997 -1.601 1.00 27.98 324 VAL A CA 1
ATOM 2506 C C . VAL A 1 324 ? -26.913 1.767 -2.652 1.00 34.88 324 VAL A C 1
ATOM 2507 O O . VAL A 1 324 ? -26.919 2.400 -3.717 1.00 30.43 324 VAL A O 1
ATOM 2511 N N . GLU A 1 325 ? -25.987 0.843 -2.379 1.00 33.80 325 GLU A N 1
ATOM 2512 C CA . GLU A 1 325 ? -24.893 0.564 -3.310 1.00 36.98 325 GLU A CA 1
ATOM 2513 C C . GLU A 1 325 ? -25.414 0.092 -4.671 1.00 38.74 325 GLU A C 1
ATOM 2514 O O . GLU A 1 325 ? -24.916 0.534 -5.691 1.00 38.19 325 GLU A O 1
ATOM 2520 N N . HIS A 1 326 ? -26.384 -0.809 -4.672 1.00 37.01 326 HIS A N 1
ATOM 2521 C CA . HIS A 1 326 ? -26.969 -1.349 -5.897 1.00 40.51 326 HIS A CA 1
ATOM 2522 C C . HIS A 1 326 ? -27.679 -0.255 -6.679 1.00 42.26 326 HIS A C 1
ATOM 2523 O O . HIS A 1 326 ? -27.514 -0.163 -7.898 1.00 42.88 326 HIS A O 1
ATOM 2530 N N . MET A 1 327 ? -28.489 0.553 -5.985 1.00 34.74 327 MET A N 1
ATOM 2531 C CA . MET A 1 327 ? -29.215 1.658 -6.613 1.00 38.48 327 MET A CA 1
ATOM 2532 C C . MET A 1 327 ? -28.243 2.657 -7.235 1.00 40.53 327 MET A C 1
ATOM 2533 O O . MET A 1 327 ? -28.441 3.062 -8.386 1.00 40.54 327 MET A O 1
ATOM 2538 N N . GLU A 1 328 ? -27.182 3.037 -6.494 1.00 33.33 328 GLU A N 1
ATOM 2539 C CA . GLU A 1 328 ? -26.169 3.971 -7.008 1.00 35.26 328 GLU A CA 1
ATOM 2540 C C . GLU A 1 328 ? -25.532 3.407 -8.294 1.00 40.64 328 GLU A C 1
ATOM 2541 O O . GLU A 1 328 ? -25.277 4.162 -9.225 1.00 41.32 328 GLU A O 1
ATOM 2547 N N . ASP A 1 329 ? -25.260 2.087 -8.328 1.00 41.33 329 ASP A N 1
ATOM 2548 C CA . ASP A 1 329 ? -24.647 1.430 -9.497 1.00 42.40 329 ASP A CA 1
ATOM 2549 C C . ASP A 1 329 ? -25.612 1.348 -10.675 1.00 48.60 329 ASP A C 1
ATOM 2550 O O . ASP A 1 329 ? -25.200 1.439 -11.824 1.00 49.24 329 ASP A O 1
ATOM 2555 N N . LEU A 1 330 ? -26.891 1.150 -10.387 1.00 43.42 330 LEU A N 1
ATOM 2556 C CA . LEU A 1 330 ? -27.939 1.016 -11.399 1.00 41.16 330 LEU A CA 1
ATOM 2557 C C . LEU A 1 330 ? -28.449 2.368 -11.969 1.00 44.35 330 LEU A C 1
ATOM 2558 O O . LEU A 1 330 ? -28.545 2.544 -13.191 1.00 45.76 330 LEU A O 1
ATOM 2563 N N . VAL A 1 331 ? -28.757 3.328 -11.112 1.00 37.60 331 VAL A N 1
ATOM 2564 C CA . VAL A 1 331 ? -29.295 4.601 -11.602 1.00 37.98 331 VAL A CA 1
ATOM 2565 C C . VAL A 1 331 ? -28.516 5.853 -11.272 1.00 45.82 331 VAL A C 1
ATOM 2566 O O . VAL A 1 331 ? -28.861 6.904 -11.807 1.00 47.91 331 VAL A O 1
ATOM 2570 N N . GLY A 1 332 ? -27.495 5.776 -10.422 1.00 42.16 332 GLY A N 1
ATOM 2571 C CA . GLY A 1 332 ? -26.734 6.967 -10.071 1.00 40.87 332 GLY A CA 1
ATOM 2572 C C . GLY A 1 332 ? -27.327 7.698 -8.885 1.00 42.98 332 GLY A C 1
ATOM 2573 O O . GLY A 1 332 ? -28.461 7.430 -8.476 1.00 40.23 332 GLY A O 1
ATOM 2574 N N . ASP A 1 333 ? -26.546 8.642 -8.344 1.00 45.08 333 ASP A N 1
ATOM 2575 C CA . ASP A 1 333 ? -26.865 9.434 -7.151 1.00 44.93 333 ASP A CA 1
ATOM 2576 C C . ASP A 1 333 ? -28.011 10.386 -7.209 1.00 49.51 333 ASP A C 1
ATOM 2577 O O . ASP A 1 333 ? -28.796 10.444 -6.258 1.00 41.22 333 ASP A O 1
ATOM 2582 N N . ASP A 1 334 ? -28.080 11.177 -8.279 1.00 54.42 334 ASP A N 1
ATOM 2583 C CA . ASP A 1 334 ? -29.137 12.169 -8.440 1.00 58.38 334 ASP A CA 1
ATOM 2584 C C . ASP A 1 334 ? -30.444 11.435 -8.390 1.00 61.24 334 ASP A C 1
ATOM 2585 O O . ASP A 1 334 ? -31.354 11.830 -7.664 1.00 60.79 334 ASP A O 1
ATOM 2590 N N . VAL A 1 335 ? -30.522 10.327 -9.127 1.00 57.80 335 VAL A N 1
ATOM 2591 C CA . VAL A 1 335 ? -31.736 9.519 -9.148 1.00 56.64 335 VAL A CA 1
ATOM 2592 C C . VAL A 1 335 ? -31.997 8.966 -7.755 1.00 53.89 335 VAL A C 1
ATOM 2593 O O . VAL A 1 335 ? -33.145 8.934 -7.317 1.00 50.58 335 VAL A O 1
ATOM 2597 N N . LEU A 1 336 ? -30.935 8.559 -7.038 1.00 51.37 336 LEU A N 1
ATOM 2598 C CA . LEU A 1 336 ? -31.094 8.031 -5.683 1.00 49.51 336 LEU A CA 1
ATOM 2599 C C . LEU A 1 336 ? -31.456 9.127 -4.675 1.00 52.68 336 LEU A C 1
ATOM 2600 O O . LEU A 1 336 ? -32.208 8.845 -3.758 1.00 52.66 336 LEU A O 1
ATOM 2605 N N . LYS A 1 337 ? -30.935 10.377 -4.843 1.00 51.36 337 LYS A N 1
ATOM 2606 C CA . LYS A 1 337 ? -31.225 11.527 -3.962 1.00 50.57 337 LYS A CA 1
ATOM 2607 C C . LYS A 1 337 ? -32.727 11.894 -3.951 1.00 53.24 337 LYS A C 1
ATOM 2608 O O . LYS A 1 337 ? -33.220 12.432 -2.962 1.00 49.39 337 LYS A O 1
ATOM 2614 N N . GLY A 1 338 ? -33.440 11.599 -5.031 1.00 54.72 338 GLY A N 1
ATOM 2615 C CA . GLY A 1 338 ? -34.873 11.864 -5.094 1.00 56.65 338 GLY A CA 1
ATOM 2616 C C . GLY A 1 338 ? -35.686 10.894 -4.246 1.00 65.09 338 GLY A C 1
ATOM 2617 O O . GLY A 1 338 ? -36.872 10.697 -4.517 1.00 66.91 338 GLY A O 1
ATOM 2618 N N . ILE A 1 339 ? -35.044 10.269 -3.209 1.00 62.30 339 ILE A N 1
ATOM 2619 C CA . ILE A 1 339 ? -35.633 9.312 -2.259 1.00 58.83 339 ILE A CA 1
ATOM 2620 C C . ILE A 1 339 ? -35.453 9.852 -0.818 1.00 55.85 339 ILE A C 1
ATOM 2621 O O . ILE A 1 339 ? -36.389 9.840 -0.014 1.00 47.27 339 ILE A O 1
ATOM 2626 N N . LEU A 1 340 ? -34.255 10.322 -0.479 1.00 60.46 340 LEU A N 1
ATOM 2627 C CA . LEU A 1 340 ? -34.032 10.897 0.853 1.00 63.43 340 LEU A CA 1
ATOM 2628 C C . LEU A 1 340 ? -34.906 12.170 1.023 1.00 72.19 340 LEU A C 1
ATOM 2629 O O . LEU A 1 340 ? -35.124 12.606 2.158 1.00 73.15 340 LEU A O 1
ATOM 2634 N N . ARG A 1 341 ? -35.407 12.755 -0.103 1.00 69.18 341 ARG A N 1
ATOM 2635 C CA . ARG A 1 341 ? -36.273 13.941 -0.083 1.00 69.03 341 ARG A CA 1
ATOM 2636 C C . ARG A 1 341 ? -37.678 13.544 0.409 1.00 66.84 341 ARG A C 1
ATOM 2637 O O . ARG A 1 341 ? -38.238 14.214 1.281 1.00 61.90 341 ARG A O 1
ATOM 2645 N N . GLU A 1 342 ? -38.235 12.452 -0.146 1.00 63.93 342 GLU A N 1
ATOM 2646 C CA . GLU A 1 342 ? -39.563 11.956 0.224 1.00 65.41 342 GLU A CA 1
ATOM 2647 C C . GLU A 1 342 ? -39.642 11.452 1.696 1.00 65.92 342 GLU A C 1
ATOM 2648 O O . GLU A 1 342 ? -40.718 11.493 2.299 1.00 63.82 342 GLU A O 1
ATOM 2654 N N . SER A 1 343 ? -38.505 10.987 2.264 1.00 60.58 343 SER A N 1
ATOM 2655 C CA . SER A 1 343 ? -38.421 10.484 3.644 1.00 57.97 343 SER A CA 1
ATOM 2656 C C . SER A 1 343 ? -38.583 11.585 4.687 1.00 65.66 343 SER A C 1
ATOM 2657 O O . SER A 1 343 ? -39.442 11.489 5.558 1.00 65.38 343 SER A O 1
ATOM 2660 N N . TRP A 1 344 ? -37.728 12.613 4.618 1.00 65.53 344 TRP A N 1
ATOM 2661 C CA . TRP A 1 344 ? -37.752 13.731 5.559 1.00 66.10 344 TRP A CA 1
ATOM 2662 C C . TRP A 1 344 ? -39.057 14.502 5.551 1.00 73.08 344 TRP A C 1
ATOM 26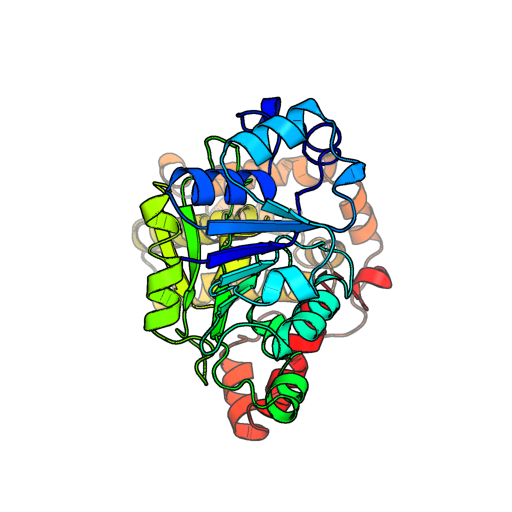63 O O . TRP A 1 344 ? -39.406 15.093 6.571 1.00 74.83 344 TRP A O 1
ATOM 2674 N N . LYS A 1 345 ? -39.785 14.491 4.420 1.00 69.43 345 LYS A N 1
ATOM 2675 C CA . LYS A 1 345 ? -41.072 15.168 4.298 1.00 68.68 345 LYS A CA 1
ATOM 2676 C C . LYS A 1 345 ? -42.048 14.637 5.352 1.00 70.03 345 LYS A C 1
ATOM 2677 O O . LYS A 1 345 ? -42.852 15.415 5.883 1.00 71.25 345 LYS A O 1
ATOM 2683 N N . LYS A 1 346 ? -41.968 13.318 5.662 1.00 58.35 346 LYS A N 1
ATOM 2684 C CA . LYS A 1 346 ? -42.831 12.685 6.660 1.00 57.96 346 LYS A CA 1
ATOM 2685 C C . LYS A 1 346 ? -42.635 13.321 8.051 1.00 60.52 346 LYS A C 1
ATOM 2686 O O . LYS A 1 346 ? -43.568 13.332 8.855 1.00 62.06 346 LYS A O 1
ATOM 2692 N N . PHE A 1 347 ? -41.441 13.854 8.336 1.00 52.55 347 PHE A N 1
ATOM 2693 C CA . PHE A 1 347 ? -41.199 14.495 9.623 1.00 50.53 347 PHE A CA 1
ATOM 2694 C C . PHE A 1 347 ? -42.141 15.717 9.695 1.00 93.69 347 PHE A C 1
ATOM 2695 O O . PHE A 1 347 ? -41.842 16.739 10.304 1.00 52.51 347 PHE A O 1
ATOM 2703 N N . ASN A 1 350 ? -48.380 12.040 4.131 1.00 78.80 350 ASN A N 1
ATOM 2704 C CA . ASN A 1 350 ? -48.124 10.777 3.448 1.00 76.38 350 ASN A CA 1
ATOM 2705 C C . ASN A 1 350 ? -48.737 9.608 4.248 1.00 79.07 350 ASN A C 1
ATOM 2706 O O . ASN A 1 350 ? -49.879 9.734 4.697 1.00 78.89 350 ASN A O 1
ATOM 2711 N N . VAL A 1 351 ? -48.008 8.478 4.419 1.00 72.76 351 VAL A N 1
ATOM 2712 C CA . VAL A 1 351 ? -48.509 7.300 5.148 1.00 71.72 351 VAL A CA 1
ATOM 2713 C C . VAL A 1 351 ? -48.916 7.663 6.588 1.00 75.55 351 VAL A C 1
ATOM 2714 O O . VAL A 1 351 ? -49.990 7.247 7.034 1.00 77.24 351 VAL A O 1
A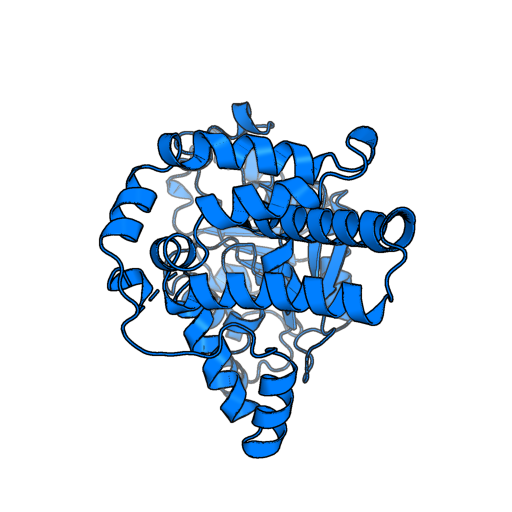TOM 2718 N N . SER A 1 352 ? -48.088 8.448 7.302 1.00 67.08 352 SER A N 1
ATOM 2719 C CA . SER A 1 352 ? -48.413 8.858 8.669 1.00 66.71 352 SER A CA 1
ATOM 2720 C C . SER A 1 352 ? -49.717 9.668 8.670 1.00 71.31 352 SER A C 1
ATOM 2721 O O . SER A 1 352 ? -50.618 9.357 9.454 1.00 70.96 352 SER A O 1
ATOM 2724 N N . GLU A 1 353 ? -49.827 10.682 7.778 1.00 66.75 353 GLU A N 1
ATOM 2725 C CA . GLU A 1 353 ? -51.026 11.543 7.655 1.00 68.62 353 GLU A CA 1
ATOM 2726 C C . GLU A 1 353 ? -52.305 10.727 7.417 1.00 77.19 353 GLU A C 1
ATOM 2727 O O . GLU A 1 353 ? -53.354 11.046 7.980 1.00 78.72 353 GLU A O 1
ATOM 2733 N N . ARG A 1 354 ? -52.216 9.681 6.576 1.00 75.15 354 ARG A N 1
ATOM 2734 C CA . ARG A 1 354 ? -53.354 8.817 6.253 1.00 76.89 354 ARG A CA 1
ATOM 2735 C C . ARG A 1 354 ? -53.610 7.7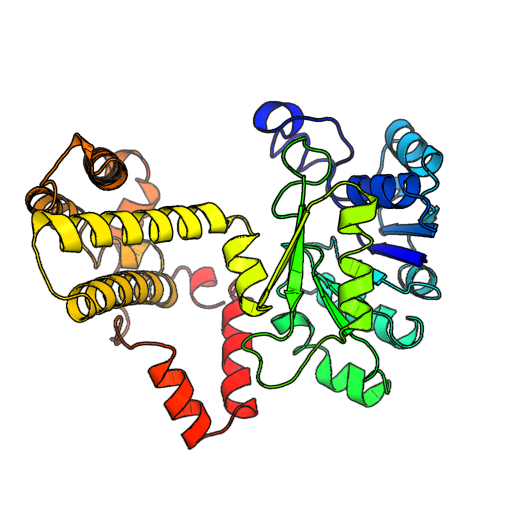93 7.371 1.00 85.65 354 ARG A C 1
ATOM 2736 O O . ARG A 1 354 ? -54.463 6.923 7.211 1.00 86.11 354 ARG A O 1
ATOM 2744 N N . ASN A 1 355 ? -52.868 7.905 8.495 1.00 84.92 355 ASN A N 1
ATOM 2745 C CA . ASN A 1 355 ? -52.955 7.036 9.667 1.00 85.35 355 ASN A CA 1
ATOM 2746 C C . ASN A 1 355 ? -52.600 5.591 9.302 1.00 90.71 355 ASN A C 1
ATOM 2747 O O . ASN A 1 355 ? -53.307 4.658 9.693 1.00 93.68 355 ASN A O 1
ATOM 2752 N N . LYS A 1 356 ? -51.495 5.412 8.547 1.00 84.26 356 LYS A N 1
ATOM 2753 C CA . LYS A 1 356 ? -51.020 4.090 8.115 1.00 78.30 356 LYS A CA 1
ATOM 2754 C C . LYS A 1 356 ? -49.669 3.731 8.772 1.00 116.78 356 LYS A C 1
ATOM 2755 O O . LYS A 1 356 ? -49.201 4.405 9.692 1.00 74.68 356 LYS A O 1
#

Secondary structure (DSSP, 8-state):
-EEEEE----HHIIIIIS-HHHHT---S--THHHHHHHHHHTT-EEEEE-TTGGGS-HHHHHHHHHTTPEEES-HHHHHTT-SEEEE---SSTTHHHHHHHHHTTTSPTT-EEEE-TTS-HHHHHHHTHHHHHHHT-TT-EEEE-B-SS-BTBTT--EEEEEESTT-SS-SS-HHHHHHHHHHHHHTT-EEEEEEHHHHHHHHSTTHHHHHHHHHHHHHHHHHIIIII---HHHHHHHHHHHHHHHHHHHHHHHHHHHHHHH-HHHHHHHHGGG---GGG-HHHHHHHHHHHTHHHH-HHHHHHHHT---SS---TT--HHHHHHHHHHHH-HHHHHHHHHHHHHT--TTTTT-

Nearest PDB structures (foldseek):
  6huy-assembly1_B  TM=9.495E-01  e=3.949E-57  Desulfurobacterium thermolithotrophum DSM 11699
  4yt4-assembly1_A  TM=9.602E-01  e=1.143E-33  Methanocaldococcus jannaschii
  6hux-assembly1_A-2  TM=9.556E-01  e=7.474E-34  Methanocaldococcus jannaschii DSM 2661
  4yte-assembly1_A  TM=9.572E-01  e=7.207E-22  Methanocaldococcus jannaschii
  6hac-assembly1_A  TM=7.312E-01  e=1.781E-16  Methanococcus aeolicus Nankai-3

Solvent-accessible surface area: 20397 Å² total; per-residue (Å²): 50,74,1,3,0,2,12,6,18,60,48,95,100,33,56,109,160,55,66,0,59,124,136,67,14,40,125,51,9,6,0,0,0,8,0,0,17,40,0,11,148,45,62,17,69,4,15,0,1,16,97,70,3,126,165,12,67,123,149,35,68,130,101,0,75,101,25,51,5,122,29,38,79,65,24,54,97,10,0,88,97,2,42,0,0,0,0,33,6,48,127,165,72,42,30,3,46,117,14,0,76,48,0,0,57,82,6,48,120,79,0,0,0,0,0,6,46,18,33,15,3,47,29,0,20,28,103,0,95,99,15,15,149,125,90,48,21,119,30,10,2,3,0,4,0,5,6,30,33,31,1,26,7,74,78,4,135,33,0,7,0,0,25,42,108,128,48,161,157,101,22,8,73,125,123,3,7,89,41,0,64,103,0,0,85,55,23,69,27,102,22,106,72,36,15,6,93,71,5,20,54,55,9,17,150,29,68,93,96,48,46,103,37,134,40,26,17,78,9,56,68,64,6,0,125,74,64,82,169,45,145,157,77,104,2,86,121,81,40,61,65,57,74,38,28,71,60,23,9,60,89,67,14,13,89,24,0,23,26,91,76,52,74,25,100,50,66,53,65,81,46,88,88,57,35,80,54,157,143,97,4,80,60,20,59,74,44,8,124,117,27,90,114,43,78,115,95,40,78,104,31,40,141,79,5,125,120,31,88,68,99,91,128,64,186,32,52,27,62,54,91,113,96,67,114,125,63,28,130,144,63,25,31,114,85,14,96,30,87,90,131,97,60,73,141,85,122,58,52,79,153,175,129,110

CATH classification: 3.40.50.720